Protein AF-A0A4Q7VP72-F1 (afdb_monomer)

Secondary structure (DSSP, 8-state):
-----------HHHHHHHHHHHHHHHHHH-TTT--HHHHHHHTTS-HHHHHHH-SSHHHHHHHHHHHHHHHHHHHHHHHHTS---HHHHHHHHHHHHHHHHHHSHHHHHHHHHHGGGS-HHHHHHHHHHHHHHHHHHHHHHHHHH-TT--HHHHHHHHHHHHHHHHGGGGT--TTSSS-HHHHHHHHHHHHHH-GGGPPPPPPGGGTTTTSS-------

Solvent-accessible surface area (backbone atoms only — not comparable to full-atom values): 12746 Å² total; per-residue (Å²): 137,85,85,80,80,79,77,69,81,91,43,76,67,55,56,50,52,44,50,58,42,42,32,49,48,30,65,72,62,33,64,87,73,53,46,68,65,56,45,14,60,72,51,75,45,52,56,70,59,44,47,70,80,30,88,42,70,57,51,48,52,48,52,51,45,52,53,51,45,50,51,54,44,48,51,51,52,64,48,69,73,48,98,59,57,46,60,55,43,43,53,52,44,52,43,52,51,39,55,50,46,70,76,38,36,44,52,55,50,42,54,78,73,48,48,79,73,38,58,72,70,60,33,52,52,50,54,49,44,52,50,52,45,51,50,53,48,36,53,36,43,27,59,45,74,31,76,90,53,54,77,68,63,39,50,50,55,37,48,51,55,49,53,67,63,68,58,38,79,80,75,61,42,84,86,50,95,58,41,57,70,55,48,36,53,37,52,54,24,33,74,74,57,34,80,86,43,47,72,80,80,74,63,74,80,69,59,66,63,68,75,67,72,69,81,81,81,85,128

Organism: NCBI:txid457575

Structure (mmCIF, N/CA/C/O backbone):
data_AF-A0A4Q7VP72-F1
#
_entry.id   AF-A0A4Q7VP72-F1
#
loop_
_atom_site.group_PDB
_atom_site.id
_atom_site.type_symbol
_atom_site.label_atom_id
_atom_site.label_alt_id
_atom_site.label_comp_id
_atom_site.label_asym_id
_atom_site.label_entity_id
_atom_site.label_seq_id
_atom_site.pdbx_PDB_ins_code
_atom_site.Cartn_x
_atom_site.Cartn_y
_atom_site.Cartn_z
_atom_site.occupancy
_atom_site.B_iso_or_equiv
_atom_site.auth_seq_id
_atom_site.auth_comp_id
_atom_site.auth_asym_id
_atom_site.auth_atom_id
_atom_site.pdbx_PDB_model_num
ATOM 1 N N . MET A 1 1 ? 10.439 -13.480 -50.146 1.00 37.44 1 MET A N 1
ATOM 2 C CA . MET A 1 1 ? 10.364 -13.422 -48.670 1.00 37.44 1 MET A CA 1
ATOM 3 C C . MET A 1 1 ? 9.716 -12.110 -48.266 1.00 37.44 1 MET A C 1
ATOM 5 O O . MET A 1 1 ? 10.293 -11.084 -48.602 1.00 37.44 1 MET A O 1
ATOM 9 N N . PRO A 1 2 ? 8.558 -12.098 -47.589 1.00 36.78 2 PRO A N 1
ATOM 10 C CA . PRO A 1 2 ? 8.068 -10.893 -46.942 1.00 36.78 2 PRO A CA 1
ATOM 11 C C . PRO A 1 2 ? 8.371 -10.940 -45.436 1.00 36.78 2 PRO A C 1
ATOM 13 O O . PRO A 1 2 ? 7.990 -11.874 -44.733 1.00 36.78 2 PRO A O 1
ATOM 16 N N . THR A 1 3 ? 9.067 -9.918 -44.948 1.00 45.88 3 THR A N 1
ATOM 17 C CA . THR A 1 3 ? 9.247 -9.599 -43.530 1.00 45.88 3 THR A CA 1
ATOM 18 C C . THR A 1 3 ? 7.922 -9.091 -42.956 1.00 45.88 3 THR A C 1
ATOM 20 O O . THR A 1 3 ? 7.546 -7.943 -43.195 1.00 45.88 3 THR A O 1
ATOM 23 N N . ARG A 1 4 ? 7.194 -9.927 -42.205 1.00 37.25 4 ARG A N 1
ATOM 24 C CA . ARG A 1 4 ? 6.061 -9.463 -41.386 1.00 37.25 4 ARG A CA 1
ATOM 25 C C . ARG A 1 4 ? 6.596 -8.768 -40.139 1.00 37.25 4 ARG A C 1
ATOM 27 O O . ARG A 1 4 ? 6.947 -9.401 -39.152 1.00 37.25 4 ARG A O 1
ATOM 34 N N . SER A 1 5 ? 6.650 -7.447 -40.219 1.00 44.78 5 SER A N 1
ATOM 35 C CA . SER A 1 5 ? 6.568 -6.557 -39.066 1.00 44.78 5 SER A CA 1
ATOM 36 C C . SER A 1 5 ? 5.145 -6.662 -38.494 1.00 44.78 5 SER A C 1
ATOM 38 O O . SER A 1 5 ? 4.272 -5.881 -38.863 1.00 44.78 5 S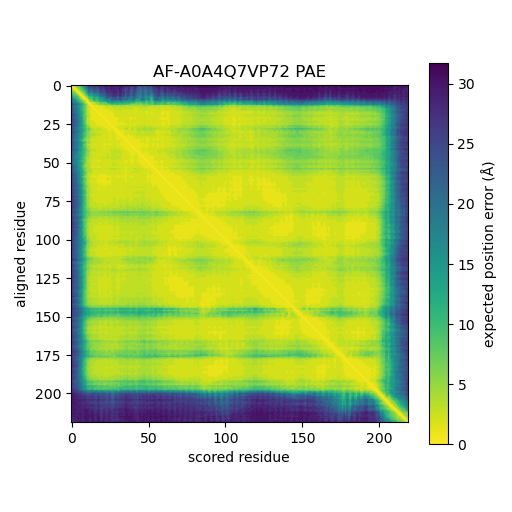ER A O 1
ATOM 40 N N . ASP A 1 6 ? 4.887 -7.661 -37.644 1.00 39.97 6 ASP A N 1
ATOM 41 C CA . ASP A 1 6 ? 3.650 -7.762 -36.852 1.00 39.97 6 ASP A CA 1
ATOM 42 C C . ASP A 1 6 ? 3.720 -6.729 -35.708 1.00 39.97 6 ASP A C 1
ATOM 44 O O . ASP A 1 6 ? 4.068 -7.032 -34.568 1.00 39.97 6 ASP A O 1
ATOM 48 N N . THR A 1 7 ? 3.407 -5.468 -36.002 1.00 50.19 7 THR A N 1
ATOM 49 C CA . THR A 1 7 ? 3.003 -4.506 -34.969 1.00 50.19 7 THR A CA 1
ATOM 50 C C . THR A 1 7 ? 1.545 -4.785 -34.628 1.00 50.19 7 THR A C 1
ATOM 52 O O . THR A 1 7 ? 0.635 -4.208 -35.225 1.00 50.19 7 THR A O 1
ATOM 55 N N . ALA A 1 8 ? 1.324 -5.719 -33.701 1.00 48.91 8 ALA A N 1
ATOM 56 C CA . ALA A 1 8 ? 0.027 -5.881 -33.056 1.00 48.91 8 ALA A CA 1
ATOM 57 C C . ALA A 1 8 ? -0.402 -4.539 -32.421 1.00 48.91 8 ALA A C 1
ATOM 59 O O . ALA A 1 8 ? 0.458 -3.799 -31.930 1.00 48.91 8 ALA A O 1
ATOM 60 N N . PRO A 1 9 ? -1.700 -4.190 -32.438 1.00 47.19 9 PRO A N 1
ATOM 61 C CA . PRO A 1 9 ? -2.180 -2.952 -31.842 1.00 47.19 9 PRO A CA 1
ATOM 62 C C . PRO A 1 9 ? -1.846 -2.911 -30.346 1.00 47.19 9 PRO A C 1
ATOM 64 O O . PRO A 1 9 ? -2.128 -3.845 -29.596 1.00 47.19 9 PRO A O 1
ATOM 67 N N . ILE A 1 10 ? -1.238 -1.799 -29.942 1.00 58.38 10 ILE A N 1
ATOM 68 C CA . ILE A 1 10 ? -0.891 -1.431 -28.568 1.00 58.38 10 ILE A CA 1
ATOM 69 C C . ILE A 1 10 ? -2.155 -1.520 -27.712 1.00 58.38 10 ILE A C 1
ATOM 71 O O . ILE A 1 10 ? -3.081 -0.728 -27.881 1.00 58.38 10 ILE A O 1
ATOM 75 N N . SER A 1 11 ? -2.213 -2.506 -26.816 1.00 70.19 11 SER A N 1
ATOM 76 C CA . SER A 1 11 ? -3.372 -2.716 -25.947 1.00 70.19 11 SER A CA 1
ATOM 77 C C . SER A 1 11 ? -3.070 -2.252 -24.517 1.00 70.19 11 SER A C 1
ATOM 79 O O . SER A 1 11 ? -1.954 -2.456 -24.033 1.00 70.19 11 SER A O 1
ATOM 81 N N . PRO A 1 12 ? -4.057 -1.693 -23.791 1.00 70.94 12 PRO A N 1
ATOM 82 C CA . PRO A 1 12 ? -3.943 -1.436 -22.351 1.00 70.94 12 PRO A CA 1
ATOM 83 C C . PRO A 1 12 ? -3.486 -2.676 -21.564 1.00 70.94 12 PRO A C 1
ATOM 85 O O . PRO A 1 12 ? -2.740 -2.572 -20.592 1.00 70.94 12 PRO A O 1
ATOM 88 N N . THR A 1 13 ? -3.863 -3.866 -22.040 1.00 82.75 13 THR A N 1
ATOM 89 C CA . THR A 1 13 ? -3.423 -5.158 -21.504 1.00 82.75 13 THR A CA 1
ATOM 90 C C . THR A 1 13 ? -1.909 -5.340 -21.607 1.00 82.75 13 THR A C 1
ATOM 92 O O . THR A 1 13 ? -1.281 -5.798 -20.659 1.00 82.75 13 THR A O 1
ATOM 95 N N . GLN A 1 14 ? -1.293 -4.941 -22.721 1.00 88.06 14 GLN A N 1
ATOM 96 C CA . GLN A 1 14 ? 0.151 -5.059 -22.905 1.00 88.06 14 GLN A CA 1
ATOM 97 C C . GLN A 1 14 ? 0.936 -4.105 -22.001 1.00 88.06 14 GLN A C 1
ATOM 99 O O . GLN A 1 14 ? 1.967 -4.494 -21.458 1.00 88.06 14 GLN A O 1
ATOM 104 N N . GLN A 1 15 ? 0.439 -2.883 -21.795 1.00 91.06 15 GLN A N 1
ATOM 105 C CA . GLN A 1 15 ? 1.048 -1.950 -20.846 1.00 91.06 15 GLN A CA 1
ATOM 106 C C . GLN A 1 15 ? 1.014 -2.504 -19.413 1.00 91.06 15 GLN A C 1
ATOM 108 O O . GLN A 1 15 ? 2.028 -2.437 -18.720 1.00 91.06 15 GLN A O 1
ATOM 113 N N . SER A 1 16 ? -0.114 -3.088 -18.990 1.00 90.06 16 SER A N 1
ATOM 114 C CA . SER A 1 16 ? -0.234 -3.733 -17.673 1.00 90.06 16 SER A CA 1
ATOM 115 C C . SER A 1 16 ? 0.765 -4.877 -17.511 1.00 90.06 16 SER A C 1
ATOM 117 O O . SER A 1 16 ? 1.488 -4.918 -16.525 1.00 90.06 16 SER A O 1
ATOM 119 N N . LEU A 1 17 ? 0.886 -5.751 -18.517 1.00 90.44 17 LEU A N 1
ATOM 120 C CA . LEU A 1 17 ? 1.840 -6.864 -18.481 1.00 90.44 17 LEU A CA 1
ATOM 121 C C . LEU A 1 17 ? 3.294 -6.386 -18.357 1.00 90.44 17 LEU A C 1
ATOM 123 O O . LEU A 1 17 ? 4.076 -6.984 -17.620 1.00 90.44 17 LEU A O 1
ATOM 127 N N . ILE A 1 18 ? 3.660 -5.304 -19.053 1.00 94.56 18 ILE A N 1
ATOM 128 C CA . ILE A 1 18 ? 4.992 -4.694 -18.923 1.00 94.56 18 ILE A CA 1
ATOM 129 C C . ILE A 1 18 ? 5.213 -4.190 -17.494 1.00 94.56 18 ILE A C 1
ATOM 131 O O . ILE A 1 18 ? 6.282 -4.414 -16.933 1.00 94.56 18 ILE A O 1
ATOM 135 N N . LEU A 1 19 ? 4.221 -3.523 -16.900 1.00 95.25 19 LEU A N 1
ATOM 136 C CA . LEU A 1 19 ? 4.310 -3.020 -15.529 1.00 95.25 19 LEU A CA 1
ATOM 137 C C . LEU A 1 19 ? 4.475 -4.164 -14.520 1.00 95.25 19 LEU A C 1
ATOM 139 O O . LEU A 1 19 ? 5.403 -4.117 -13.714 1.00 95.25 19 LEU A O 1
ATOM 143 N N . ASP A 1 20 ? 3.666 -5.218 -14.616 1.00 92.56 20 ASP A N 1
ATOM 144 C CA . ASP A 1 20 ? 3.741 -6.374 -13.714 1.00 92.56 20 ASP A CA 1
ATOM 145 C C . ASP A 1 20 ? 5.125 -7.038 -13.768 1.00 92.56 20 ASP A C 1
ATOM 147 O O . ASP A 1 20 ? 5.757 -7.297 -12.741 1.00 92.56 20 ASP A O 1
ATOM 151 N N . GLN A 1 21 ? 5.651 -7.259 -14.978 1.00 94.44 21 GLN A N 1
ATOM 152 C CA . GLN A 1 21 ? 6.983 -7.839 -15.157 1.00 94.44 21 GLN A CA 1
ATOM 153 C C . GLN A 1 21 ? 8.104 -6.896 -14.707 1.00 94.44 21 GLN A C 1
ATOM 155 O O . GLN A 1 21 ? 9.096 -7.356 -14.135 1.00 94.44 21 GLN A O 1
ATOM 160 N N . ALA A 1 22 ? 7.956 -5.587 -14.915 1.00 95.44 22 ALA A N 1
ATOM 161 C CA . ALA A 1 22 ? 8.921 -4.602 -14.446 1.00 95.44 22 ALA A CA 1
ATOM 162 C C . ALA A 1 22 ? 8.953 -4.505 -12.915 1.00 95.44 22 ALA A C 1
ATOM 164 O O . ALA A 1 22 ? 10.037 -4.411 -12.342 1.00 95.44 22 ALA A O 1
ATOM 165 N N . ALA A 1 23 ? 7.802 -4.592 -12.241 1.00 94.94 23 ALA A N 1
ATOM 166 C CA . ALA A 1 23 ? 7.732 -4.622 -10.783 1.00 94.94 23 ALA A CA 1
ATOM 167 C C . ALA A 1 23 ? 8.500 -5.822 -10.208 1.00 94.94 23 ALA A C 1
ATOM 169 O O . ALA A 1 23 ? 9.311 -5.658 -9.298 1.00 94.94 23 ALA A O 1
ATOM 170 N N . LEU A 1 24 ? 8.314 -7.013 -10.787 1.00 92.62 24 LEU A N 1
ATOM 171 C CA . LEU A 1 24 ? 9.075 -8.208 -10.405 1.00 92.62 24 LEU A CA 1
ATOM 172 C C . LEU A 1 24 ? 10.577 -8.034 -10.671 1.00 92.62 24 LEU A C 1
ATOM 174 O O . LEU A 1 24 ? 11.402 -8.360 -9.820 1.00 92.62 24 LEU A O 1
ATOM 178 N N . ALA A 1 25 ? 10.938 -7.469 -11.827 1.00 94.06 25 ALA A N 1
ATOM 179 C CA . ALA A 1 25 ? 12.328 -7.201 -12.182 1.00 94.06 25 ALA A CA 1
ATOM 180 C C . ALA A 1 25 ? 13.014 -6.264 -11.179 1.00 94.06 25 ALA A C 1
ATOM 182 O O . ALA A 1 25 ? 14.117 -6.556 -10.721 1.00 94.06 25 ALA A O 1
ATOM 183 N N . PHE A 1 26 ? 12.360 -5.159 -10.812 1.00 94.94 26 PHE A N 1
ATOM 184 C CA . PHE A 1 26 ? 12.881 -4.228 -9.815 1.00 94.94 26 PHE A CA 1
ATOM 185 C C . PHE A 1 26 ? 12.955 -4.858 -8.425 1.00 94.94 26 PHE A C 1
ATOM 187 O O . PHE A 1 26 ? 13.937 -4.638 -7.721 1.00 94.94 26 PHE A O 1
ATOM 194 N N . ALA A 1 27 ? 11.963 -5.661 -8.031 1.00 88.69 27 ALA A N 1
ATOM 195 C CA . ALA A 1 27 ? 11.941 -6.299 -6.718 1.00 88.69 27 ALA A CA 1
ATOM 196 C C . ALA A 1 27 ? 13.063 -7.339 -6.527 1.00 88.69 27 ALA A C 1
ATOM 198 O O . ALA A 1 27 ? 13.512 -7.522 -5.389 1.00 88.69 27 ALA A O 1
ATOM 199 N N . GLU A 1 28 ? 13.500 -7.995 -7.611 1.00 89.00 28 GLU A N 1
ATOM 200 C CA . GLU A 1 28 ? 14.564 -9.011 -7.618 1.00 89.00 28 GLU A CA 1
ATOM 201 C C . GLU A 1 28 ? 15.965 -8.440 -7.864 1.00 89.00 28 GLU A C 1
ATOM 203 O O . GLU A 1 28 ? 16.900 -8.788 -7.148 1.00 89.00 28 GLU A O 1
ATOM 208 N N . LEU A 1 29 ? 16.129 -7.579 -8.874 1.00 89.19 29 LEU A N 1
ATOM 209 C CA . LEU A 1 29 ? 17.434 -7.013 -9.242 1.00 89.19 29 LEU A CA 1
ATOM 210 C C . LEU A 1 29 ? 17.797 -5.787 -8.393 1.00 89.19 29 LEU A C 1
ATOM 212 O O . LEU A 1 29 ? 18.968 -5.427 -8.291 1.00 89.19 29 LEU A O 1
ATOM 216 N N . GLY A 1 30 ? 16.795 -5.133 -7.803 1.00 90.12 30 GLY A N 1
ATOM 217 C CA . GLY A 1 30 ? 16.897 -3.790 -7.244 1.00 90.12 30 GLY A CA 1
ATOM 218 C C . GLY A 1 30 ? 16.689 -2.719 -8.318 1.00 90.12 30 GLY A C 1
ATOM 219 O O . GLY A 1 30 ? 17.214 -2.812 -9.433 1.00 90.12 30 GLY A O 1
ATOM 220 N N . TYR A 1 31 ? 15.947 -1.660 -7.975 1.00 92.94 31 TYR A N 1
ATOM 221 C CA . TYR A 1 31 ? 15.637 -0.570 -8.904 1.00 92.94 31 TYR A CA 1
ATOM 222 C C . TYR A 1 31 ? 16.899 0.042 -9.523 1.00 92.94 31 TYR A C 1
ATOM 224 O O . TYR A 1 31 ? 16.969 0.229 -10.738 1.00 92.94 31 TYR A O 1
ATOM 232 N N . ALA A 1 32 ? 17.916 0.341 -8.708 1.00 92.19 32 ALA A N 1
ATOM 233 C CA . ALA A 1 32 ? 19.138 0.998 -9.167 1.00 92.19 32 ALA A CA 1
ATOM 234 C C . ALA A 1 32 ? 19.910 0.161 -10.202 1.00 92.19 32 ALA A C 1
ATOM 236 O O . ALA A 1 32 ? 20.373 0.720 -11.197 1.00 92.19 32 ALA A O 1
ATOM 237 N N . ALA A 1 33 ? 19.991 -1.158 -10.002 1.00 93.19 33 ALA A N 1
ATOM 238 C CA . ALA A 1 33 ? 20.757 -2.067 -10.853 1.00 93.19 33 ALA A CA 1
ATOM 239 C C . ALA A 1 33 ? 20.051 -2.407 -12.174 1.00 93.19 33 ALA A C 1
ATOM 241 O O . ALA A 1 33 ? 20.720 -2.635 -13.178 1.00 93.19 33 ALA A O 1
ATOM 242 N N . ALA A 1 34 ? 18.715 -2.412 -12.202 1.00 94.75 34 ALA A N 1
ATOM 243 C CA . ALA A 1 34 ? 17.964 -2.706 -13.417 1.00 94.75 34 ALA A CA 1
ATOM 244 C C . ALA A 1 34 ? 18.167 -1.627 -14.500 1.00 94.75 34 ALA A C 1
ATOM 246 O O . ALA A 1 34 ? 18.076 -0.422 -14.232 1.00 94.75 34 ALA A O 1
ATOM 247 N N . SER A 1 35 ? 18.379 -2.048 -15.748 1.00 94.88 35 SER A N 1
ATOM 248 C CA . SER A 1 35 ? 18.415 -1.176 -16.926 1.00 94.88 35 SER A CA 1
ATOM 249 C C . SER A 1 35 ? 17.168 -1.336 -17.803 1.00 94.88 35 SER A C 1
ATOM 251 O O . SER A 1 35 ? 16.473 -2.349 -17.756 1.00 94.88 35 SER A O 1
ATOM 253 N N . MET A 1 36 ? 16.906 -0.367 -18.687 1.00 96.12 36 MET A N 1
ATOM 254 C CA . MET A 1 36 ? 15.839 -0.493 -19.697 1.00 96.12 36 MET A CA 1
ATOM 255 C C . MET A 1 36 ? 16.031 -1.711 -20.615 1.00 96.12 36 MET A C 1
ATOM 257 O O . MET A 1 36 ? 15.055 -2.256 -21.124 1.00 96.12 36 MET A O 1
ATOM 261 N N . SER A 1 37 ? 17.276 -2.145 -20.840 1.00 94.62 37 SER A N 1
ATOM 262 C CA . SER A 1 37 ? 17.555 -3.351 -21.626 1.00 94.62 37 SER A CA 1
ATOM 263 C C . SER A 1 37 ? 17.141 -4.619 -20.869 1.00 94.62 37 SER A C 1
ATOM 265 O O . SER A 1 37 ? 16.522 -5.494 -21.471 1.00 94.62 37 SER A O 1
ATOM 267 N N . ASP A 1 38 ? 17.418 -4.690 -19.562 1.00 94.00 38 ASP A N 1
ATOM 268 C CA . ASP A 1 38 ? 17.034 -5.831 -18.715 1.00 94.00 38 ASP A CA 1
ATOM 269 C C . ASP A 1 38 ? 15.513 -5.947 -18.615 1.00 94.00 38 ASP A C 1
ATOM 271 O O . ASP A 1 38 ? 14.955 -7.034 -18.755 1.00 94.00 38 ASP A O 1
ATOM 275 N N . LEU A 1 39 ? 14.831 -4.809 -18.446 1.00 94.88 39 LEU A N 1
ATOM 276 C CA . LEU A 1 39 ? 13.371 -4.748 -18.408 1.00 94.88 39 LEU A CA 1
ATOM 277 C C . LEU A 1 39 ? 12.750 -5.220 -19.723 1.00 94.88 39 LEU A C 1
ATOM 279 O O . LEU A 1 39 ? 11.817 -6.016 -19.698 1.00 94.88 39 LEU A O 1
ATOM 283 N N . ALA A 1 40 ? 13.277 -4.778 -20.870 1.00 94.50 40 ALA A N 1
ATOM 284 C CA . ALA A 1 40 ? 12.777 -5.205 -22.175 1.00 94.50 40 ALA A CA 1
ATOM 285 C C . ALA A 1 40 ? 12.924 -6.725 -22.363 1.00 94.50 40 ALA A C 1
ATOM 287 O O . ALA A 1 40 ? 11.958 -7.395 -22.731 1.00 94.50 40 ALA A O 1
ATOM 288 N N . ALA A 1 41 ? 14.100 -7.271 -22.029 1.00 93.50 41 ALA A N 1
ATOM 289 C CA . ALA A 1 41 ? 14.359 -8.707 -22.087 1.00 93.50 41 ALA A CA 1
ATOM 290 C C . ALA A 1 41 ? 13.409 -9.495 -21.173 1.00 93.50 41 ALA A C 1
ATOM 292 O O . ALA A 1 41 ? 12.812 -10.481 -21.603 1.00 93.50 41 ALA A O 1
ATOM 293 N N . ARG A 1 42 ? 13.211 -9.025 -19.938 1.00 91.19 42 ARG A N 1
ATOM 294 C CA . ARG A 1 42 ? 12.339 -9.669 -18.951 1.00 91.19 42 ARG A CA 1
ATOM 295 C C . ARG A 1 42 ? 10.860 -9.618 -19.324 1.00 91.19 42 ARG A C 1
ATOM 297 O O . ARG A 1 42 ? 10.149 -10.593 -19.121 1.00 91.19 42 ARG A O 1
ATOM 304 N N . CYS A 1 43 ? 10.409 -8.516 -19.915 1.00 90.62 43 CYS A N 1
ATOM 305 C CA . CYS A 1 43 ? 9.036 -8.372 -20.398 1.00 90.62 43 CYS A CA 1
ATOM 306 C C . CYS A 1 43 ? 8.788 -9.109 -21.729 1.00 90.62 43 CYS A C 1
ATOM 308 O O . CYS A 1 43 ? 7.656 -9.121 -22.206 1.00 90.62 43 CYS A O 1
ATOM 310 N N . GLY A 1 44 ? 9.822 -9.678 -22.364 1.00 90.69 44 GLY A N 1
ATOM 311 C CA . GLY A 1 44 ? 9.702 -10.328 -23.672 1.00 90.69 44 GLY A CA 1
ATOM 312 C C . GLY A 1 44 ? 9.370 -9.357 -24.811 1.00 90.69 44 GLY A C 1
ATOM 313 O O . GLY A 1 44 ? 8.757 -9.755 -25.800 1.00 90.69 44 GLY A O 1
ATOM 314 N N . VAL A 1 45 ? 9.748 -8.080 -24.681 1.00 93.12 45 VAL A N 1
ATOM 315 C CA . VAL A 1 45 ? 9.476 -7.026 -25.673 1.00 93.12 45 VAL A CA 1
ATOM 316 C C . VAL A 1 45 ? 10.769 -6.439 -26.229 1.00 93.12 45 VAL A C 1
ATOM 318 O O . VAL A 1 45 ? 11.832 -6.504 -25.613 1.00 93.12 45 VAL A O 1
ATOM 321 N N . SER A 1 46 ? 10.698 -5.815 -27.406 1.00 94.62 46 SER A N 1
ATOM 322 C CA . SER A 1 46 ? 11.850 -5.083 -27.931 1.00 94.62 46 SER A CA 1
ATOM 323 C C . SER A 1 46 ? 12.114 -3.819 -27.106 1.00 94.62 46 SER A C 1
ATOM 325 O O . SER A 1 46 ? 11.193 -3.183 -26.589 1.00 94.62 46 SER A O 1
ATOM 327 N N . LYS A 1 47 ? 13.380 -3.392 -27.036 1.00 94.25 47 LYS A N 1
ATOM 328 C CA . LYS A 1 47 ? 13.761 -2.129 -26.382 1.00 94.25 47 LYS A CA 1
ATOM 329 C C . LYS A 1 47 ? 13.022 -0.931 -26.989 1.00 94.25 47 LYS A C 1
ATOM 331 O O . LYS A 1 47 ? 12.570 -0.059 -26.259 1.00 94.25 47 LYS A O 1
ATOM 336 N N . SER A 1 48 ? 12.851 -0.918 -28.313 1.00 94.06 48 SER A N 1
ATOM 337 C CA . SER A 1 48 ? 12.085 0.121 -29.011 1.00 94.06 48 SER A CA 1
ATOM 338 C C . SER A 1 48 ? 10.612 0.137 -28.593 1.00 94.06 48 SER A C 1
ATOM 340 O O . SER A 1 48 ? 10.068 1.220 -28.398 1.00 94.06 48 SER A O 1
ATOM 342 N N . LEU A 1 49 ? 9.987 -1.031 -28.411 1.00 92.31 49 LEU A N 1
ATOM 343 C CA . LEU A 1 49 ? 8.608 -1.124 -27.935 1.00 92.31 49 LEU A CA 1
ATOM 344 C C . LEU A 1 49 ? 8.486 -0.655 -26.485 1.00 92.31 49 LEU A C 1
ATOM 346 O O . LEU A 1 49 ? 7.560 0.078 -26.163 1.00 92.31 49 LEU A O 1
ATOM 350 N N . LEU A 1 50 ? 9.440 -1.011 -25.622 1.00 95.12 50 LEU A N 1
ATOM 351 C CA . LEU A 1 50 ? 9.440 -0.531 -24.242 1.00 95.12 50 LEU A CA 1
ATOM 352 C C . LEU A 1 50 ? 9.543 1.001 -24.179 1.00 95.12 50 LEU A C 1
ATOM 354 O O . LEU A 1 50 ? 8.752 1.626 -23.478 1.00 95.12 50 LEU A O 1
ATOM 358 N N . TYR A 1 51 ? 10.442 1.608 -24.965 1.00 95.44 51 TYR A N 1
ATOM 359 C CA . TYR A 1 51 ? 10.563 3.070 -25.052 1.00 95.44 51 TYR A CA 1
ATOM 360 C C . TYR A 1 51 ? 9.336 3.764 -25.639 1.00 95.44 51 TYR A C 1
ATOM 362 O O . TYR A 1 51 ? 9.121 4.944 -25.372 1.00 95.44 51 TYR A O 1
ATOM 370 N N . HIS A 1 52 ? 8.534 3.050 -26.429 1.00 92.81 52 HIS A N 1
ATOM 371 C CA . HIS A 1 52 ? 7.276 3.579 -26.932 1.00 92.81 52 HIS A CA 1
ATOM 372 C C . HIS A 1 52 ? 6.248 3.784 -25.806 1.00 92.81 52 HIS A C 1
ATOM 374 O O . HIS A 1 52 ? 5.529 4.777 -25.824 1.00 92.81 52 HIS A O 1
ATOM 380 N N . TYR A 1 53 ? 6.208 2.889 -24.809 1.00 93.00 53 TYR A N 1
ATOM 381 C CA . TYR A 1 53 ? 5.331 3.029 -23.638 1.00 93.00 53 TYR A CA 1
ATOM 382 C C . TYR A 1 53 ? 5.934 3.912 -22.541 1.00 93.00 53 TYR A C 1
ATOM 384 O O . TYR A 1 53 ? 5.220 4.675 -21.893 1.00 93.00 53 TYR A O 1
ATOM 392 N N . PHE A 1 54 ? 7.241 3.790 -22.314 1.00 95.94 54 PHE A N 1
ATOM 393 C CA . PHE A 1 54 ? 7.916 4.365 -21.158 1.00 95.94 54 PHE A CA 1
ATOM 394 C C . PHE A 1 54 ? 9.243 4.993 -21.565 1.00 95.94 54 PHE A C 1
ATOM 396 O O . PHE A 1 54 ? 10.187 4.312 -21.962 1.00 95.94 54 PHE A O 1
ATOM 403 N N . THR A 1 55 ? 9.337 6.312 -21.435 1.00 94.44 55 THR A N 1
ATOM 404 C CA . THR A 1 55 ? 10.507 7.079 -21.880 1.00 94.44 55 THR A CA 1
ATOM 405 C C . THR A 1 55 ? 11.747 6.837 -21.019 1.00 94.44 55 THR A C 1
ATOM 407 O O . THR A 1 55 ? 12.868 7.044 -21.483 1.00 94.44 55 THR A O 1
ATOM 410 N N . SER A 1 56 ? 11.570 6.376 -19.779 1.00 95.44 56 SER A N 1
ATOM 411 C CA . SER A 1 56 ? 12.662 6.058 -18.856 1.00 95.44 56 SER A CA 1
ATOM 412 C C . SER A 1 56 ? 12.270 5.020 -17.799 1.00 95.44 56 SER A C 1
ATOM 414 O O . SER A 1 56 ? 11.090 4.704 -17.620 1.00 95.44 56 SER A O 1
ATOM 416 N N . LYS A 1 57 ? 13.261 4.536 -17.042 1.00 94.44 57 LYS A N 1
ATOM 417 C CA . LYS A 1 57 ? 13.049 3.634 -15.902 1.00 94.44 57 LYS A CA 1
ATOM 418 C C . LYS A 1 57 ? 12.189 4.291 -14.812 1.00 94.44 57 LYS A C 1
ATOM 420 O O . LYS A 1 57 ? 11.292 3.658 -14.262 1.00 94.44 57 LYS A O 1
ATOM 425 N N . GLU A 1 58 ? 12.401 5.581 -14.573 1.00 95.75 58 GLU A N 1
ATOM 426 C CA . GLU A 1 58 ? 11.622 6.407 -13.646 1.00 95.75 58 GLU A CA 1
ATOM 427 C C . GLU A 1 58 ? 10.161 6.521 -14.095 1.00 95.75 58 GLU A C 1
ATOM 429 O O . GLU A 1 58 ? 9.268 6.531 -13.255 1.00 95.75 58 GLU A O 1
ATOM 434 N N . SER A 1 59 ? 9.894 6.578 -15.407 1.00 95.88 59 SER A N 1
ATOM 435 C CA . SER A 1 59 ? 8.518 6.638 -15.922 1.00 95.88 59 SER A CA 1
ATOM 436 C C . SER A 1 59 ? 7.737 5.338 -15.679 1.00 95.88 59 SER A C 1
ATOM 438 O O . SER A 1 59 ? 6.543 5.392 -15.392 1.00 95.88 59 SER A O 1
ATOM 440 N N . ILE A 1 60 ? 8.420 4.185 -15.705 1.00 96.62 60 ILE A N 1
ATOM 441 C CA . ILE A 1 60 ? 7.850 2.886 -15.315 1.00 96.62 60 ILE A CA 1
ATOM 442 C C . ILE A 1 60 ? 7.563 2.888 -13.813 1.00 96.62 60 ILE A C 1
ATOM 444 O O . ILE A 1 60 ? 6.454 2.566 -13.397 1.00 96.62 60 ILE A O 1
ATOM 448 N N . LEU A 1 61 ? 8.543 3.301 -13.002 1.00 96.19 61 LEU A N 1
ATOM 449 C CA . LEU A 1 61 ? 8.401 3.360 -11.547 1.00 96.19 61 LEU A CA 1
ATOM 450 C C . LEU A 1 61 ? 7.246 4.280 -11.124 1.00 96.19 61 LEU A C 1
ATOM 452 O O . LEU A 1 61 ? 6.435 3.922 -10.274 1.00 96.19 61 LEU A O 1
ATOM 456 N N . LEU A 1 62 ? 7.130 5.443 -11.768 1.00 97.12 62 LEU A N 1
ATOM 457 C CA . LEU A 1 62 ? 6.026 6.369 -11.555 1.00 97.12 62 LEU A CA 1
ATOM 458 C C . LEU A 1 62 ? 4.683 5.721 -11.888 1.00 97.12 62 LEU A C 1
ATOM 460 O O . LEU A 1 62 ? 3.752 5.848 -11.100 1.00 97.12 62 LEU A O 1
ATOM 464 N N . ALA A 1 63 ? 4.572 5.046 -13.034 1.00 96.94 63 ALA A N 1
ATOM 465 C CA . ALA A 1 63 ? 3.335 4.389 -13.440 1.00 96.94 63 ALA A CA 1
ATOM 466 C C . ALA A 1 63 ? 2.925 3.277 -12.459 1.00 96.94 63 ALA A C 1
ATOM 468 O O . ALA A 1 63 ? 1.744 3.171 -12.131 1.00 96.94 63 ALA A O 1
ATOM 469 N N . LEU A 1 64 ? 3.890 2.510 -11.937 1.00 97.12 64 LEU A N 1
ATOM 470 C CA . LEU A 1 64 ? 3.653 1.513 -10.891 1.00 97.12 64 LEU A CA 1
ATOM 471 C C . LEU A 1 64 ? 3.095 2.151 -9.615 1.00 97.12 64 LEU A C 1
ATOM 473 O O . LEU A 1 64 ? 2.045 1.738 -9.127 1.00 97.12 64 LEU A O 1
ATOM 477 N N . PHE A 1 65 ? 3.761 3.181 -9.089 1.00 97.69 65 PHE A N 1
ATOM 478 C CA . PHE A 1 65 ? 3.343 3.820 -7.838 1.00 97.69 65 PHE A CA 1
ATOM 479 C C . PHE A 1 65 ? 2.027 4.572 -7.974 1.00 97.69 65 PHE A C 1
ATOM 481 O O . PHE A 1 65 ? 1.183 4.510 -7.085 1.00 97.69 65 PHE A O 1
ATOM 488 N N . ASP A 1 66 ? 1.828 5.272 -9.084 1.00 97.38 66 ASP A N 1
ATOM 489 C CA . ASP A 1 66 ? 0.599 6.006 -9.347 1.00 97.38 66 ASP A CA 1
ATOM 490 C C . ASP A 1 66 ? -0.590 5.053 -9.543 1.00 97.38 66 ASP A C 1
ATOM 492 O O . ASP A 1 66 ? -1.658 5.303 -8.988 1.00 97.38 66 ASP A O 1
ATOM 496 N N . GLY A 1 67 ? -0.410 3.940 -10.263 1.00 96.81 67 GLY A N 1
ATOM 497 C CA . GLY A 1 67 ? -1.438 2.906 -10.399 1.00 96.81 67 GLY A CA 1
ATOM 498 C C . GLY A 1 67 ? -1.785 2.261 -9.057 1.00 96.81 67 GLY A C 1
ATOM 499 O O . GLY A 1 67 ? -2.955 2.201 -8.679 1.00 96.81 67 GLY A O 1
ATOM 500 N N . TYR A 1 68 ? -0.766 1.857 -8.299 1.00 97.50 68 TYR A N 1
ATOM 501 C CA . TYR A 1 68 ? -0.944 1.196 -7.011 1.00 97.50 68 TYR A CA 1
ATOM 502 C C . TYR A 1 68 ? -1.575 2.112 -5.954 1.00 97.50 68 TYR A C 1
ATOM 504 O O . TYR A 1 68 ? -2.562 1.750 -5.322 1.00 97.50 68 TYR A O 1
ATOM 512 N N . THR A 1 69 ? -1.097 3.349 -5.803 1.00 97.88 69 THR A N 1
ATOM 513 C CA . THR A 1 69 ? -1.692 4.294 -4.842 1.00 97.88 69 THR A CA 1
ATOM 514 C C . THR A 1 69 ? -3.121 4.693 -5.215 1.00 97.88 69 THR A C 1
ATOM 516 O O . THR A 1 69 ? -3.955 4.830 -4.323 1.00 97.88 69 THR A O 1
ATOM 519 N N . ARG A 1 70 ? -3.458 4.816 -6.509 1.00 97.88 70 ARG A N 1
ATOM 520 C CA . ARG A 1 70 ? -4.859 4.987 -6.937 1.00 97.88 70 ARG A CA 1
ATOM 521 C C . ARG A 1 70 ? -5.721 3.785 -6.586 1.00 97.88 70 ARG A C 1
ATOM 523 O O . ARG A 1 70 ? -6.861 3.982 -6.186 1.00 97.88 70 ARG A O 1
ATOM 530 N N . ARG A 1 71 ? -5.198 2.565 -6.727 1.00 97.94 71 ARG A N 1
ATOM 531 C CA . ARG A 1 71 ? -5.913 1.352 -6.326 1.00 97.94 71 ARG A CA 1
ATOM 532 C C . ARG A 1 71 ? -6.213 1.367 -4.826 1.00 97.94 71 ARG A C 1
ATOM 534 O O . ARG A 1 71 ? -7.355 1.133 -4.453 1.00 97.94 71 ARG A O 1
ATOM 541 N N . LEU A 1 72 ? -5.246 1.741 -3.987 1.00 98.38 72 LEU A N 1
ATOM 542 C CA . LEU A 1 72 ? -5.463 1.895 -2.542 1.00 98.38 72 LEU A CA 1
ATOM 543 C C . LEU A 1 72 ? -6.515 2.966 -2.211 1.00 98.38 72 LEU A C 1
ATOM 545 O O . LEU A 1 72 ? -7.357 2.749 -1.345 1.00 98.38 72 LEU A O 1
ATOM 549 N N . LEU A 1 73 ? -6.508 4.101 -2.915 1.00 98.56 73 LEU A N 1
ATOM 550 C CA . LEU A 1 73 ? -7.539 5.132 -2.752 1.00 98.56 73 LEU A CA 1
ATOM 551 C C . LEU A 1 73 ? -8.925 4.637 -3.174 1.00 98.56 73 LEU A C 1
ATOM 553 O O . LEU A 1 73 ? -9.891 4.861 -2.449 1.00 98.56 73 LEU A O 1
ATOM 557 N N . ALA A 1 74 ? -9.012 3.909 -4.288 1.00 98.62 74 ALA A N 1
ATOM 558 C CA . ALA A 1 74 ? -10.258 3.297 -4.731 1.00 98.62 74 ALA A CA 1
ATOM 559 C C . ALA A 1 74 ? -10.801 2.312 -3.684 1.00 98.62 74 ALA A C 1
ATOM 561 O O . ALA A 1 74 ? -11.992 2.329 -3.411 1.00 98.62 74 ALA A O 1
ATOM 562 N N . LEU A 1 75 ? -9.947 1.521 -3.022 1.00 98.62 75 LEU A N 1
ATOM 563 C CA . LEU A 1 75 ? -10.380 0.649 -1.921 1.00 98.62 75 LEU A CA 1
ATOM 564 C C . LEU A 1 75 ? -10.964 1.441 -0.743 1.00 98.62 75 LEU A C 1
ATOM 566 O O . LEU A 1 75 ? -11.976 1.029 -0.176 1.00 98.62 75 LEU A O 1
ATOM 570 N N . CYS A 1 76 ? -10.363 2.582 -0.385 1.00 98.44 76 CYS A N 1
ATOM 571 C CA . CYS A 1 76 ? -10.924 3.470 0.635 1.00 98.44 76 CYS A CA 1
ATOM 572 C C . CYS A 1 76 ? -12.322 3.967 0.239 1.00 98.44 76 CYS A C 1
ATOM 574 O O . CYS A 1 76 ? -13.240 3.916 1.055 1.00 98.44 76 CYS A O 1
ATOM 576 N N . GLU A 1 77 ? -12.493 4.412 -1.008 1.00 98.31 77 GLU A N 1
ATOM 577 C CA . GLU A 1 77 ? -13.774 4.893 -1.544 1.00 98.31 77 GLU A CA 1
ATOM 578 C C . GLU A 1 77 ? -14.827 3.772 -1.612 1.00 98.31 77 GLU A C 1
ATOM 580 O O . GLU A 1 77 ? -15.952 3.945 -1.147 1.00 98.31 77 GLU A O 1
ATOM 585 N N . GLU A 1 78 ? -14.453 2.597 -2.126 1.00 98.44 78 GLU A N 1
ATOM 586 C CA . GLU A 1 78 ? -15.306 1.408 -2.240 1.00 98.44 78 GLU A CA 1
ATOM 587 C C . GLU A 1 78 ? -15.797 0.903 -0.879 1.00 98.44 78 GLU A C 1
ATOM 589 O O . GLU A 1 78 ? -16.910 0.382 -0.775 1.00 98.44 78 GLU A O 1
ATOM 594 N N . VAL A 1 79 ? -14.963 0.997 0.160 1.00 98.25 79 VAL A N 1
ATOM 595 C CA . VAL A 1 79 ? -15.341 0.617 1.524 1.00 98.25 79 VAL A CA 1
ATOM 596 C C . VAL A 1 79 ? -16.207 1.700 2.158 1.00 98.25 79 VAL A C 1
ATOM 598 O O . VAL A 1 79 ? -17.243 1.354 2.711 1.00 98.25 79 VAL A O 1
ATOM 601 N N . ALA A 1 80 ? -15.841 2.980 2.028 1.00 96.69 80 ALA A N 1
ATOM 602 C CA . ALA A 1 80 ? -16.595 4.103 2.591 1.00 96.69 80 ALA A CA 1
ATOM 603 C C . ALA A 1 80 ? -18.002 4.265 1.989 1.00 96.69 80 ALA A C 1
ATOM 605 O O . ALA A 1 80 ? -18.897 4.786 2.648 1.00 96.69 80 ALA A O 1
ATOM 606 N N . ALA A 1 81 ? -18.213 3.815 0.749 1.00 97.56 81 ALA A N 1
ATOM 607 C CA . ALA A 1 81 ? -19.523 3.816 0.099 1.00 97.56 81 ALA A CA 1
ATOM 608 C C . ALA A 1 81 ? -20.494 2.753 0.653 1.00 97.56 81 ALA A C 1
ATOM 610 O O . ALA A 1 81 ? -21.649 2.701 0.229 1.00 97.56 81 ALA A O 1
ATOM 611 N N . ARG A 1 82 ? -20.046 1.873 1.558 1.00 97.31 82 ARG A N 1
ATOM 612 C CA . ARG A 1 82 ? -20.881 0.813 2.135 1.00 97.31 82 ARG A CA 1
ATOM 613 C C . ARG A 1 82 ? -21.623 1.334 3.362 1.00 97.31 82 ARG A C 1
ATOM 615 O O . ARG A 1 82 ? -21.071 2.042 4.195 1.00 97.31 82 ARG A O 1
ATOM 622 N N . GLU A 1 83 ? -22.870 0.910 3.526 1.00 96.25 83 GLU A N 1
ATOM 623 C CA . GLU A 1 83 ? -23.654 1.198 4.730 1.00 96.25 83 GLU A CA 1
ATOM 624 C C . GLU A 1 83 ? -23.250 0.235 5.859 1.00 96.25 83 GLU A C 1
ATOM 626 O O . GLU A 1 83 ? -23.882 -0.796 6.085 1.00 96.25 83 GLU A O 1
ATOM 631 N N . LEU A 1 84 ? -22.132 0.538 6.527 1.00 96.44 84 LEU A N 1
ATOM 632 C CA . LEU A 1 84 ? -21.565 -0.270 7.607 1.00 96.44 84 LEU A CA 1
ATOM 633 C C . LEU A 1 84 ? -21.405 0.537 8.899 1.00 96.44 84 LEU A C 1
ATOM 635 O O . LEU A 1 84 ? -21.004 1.701 8.892 1.00 96.44 84 LEU A O 1
ATOM 639 N N . GLU A 1 85 ? -21.615 -0.138 10.027 1.00 96.75 85 GLU A N 1
ATOM 640 C CA . GLU A 1 85 ? -21.218 0.362 11.345 1.00 96.75 85 GLU A CA 1
ATOM 641 C C . GLU A 1 85 ? -19.698 0.584 11.417 1.00 96.75 85 GLU A C 1
ATOM 643 O O . GLU A 1 85 ? -18.923 -0.107 10.751 1.00 96.75 85 GLU A O 1
ATOM 648 N N . ALA A 1 86 ? -19.246 1.504 12.275 1.00 95.94 86 ALA A N 1
ATOM 649 C CA . ALA A 1 86 ? -17.841 1.930 12.335 1.00 95.94 86 ALA A CA 1
ATOM 650 C C . ALA A 1 86 ? -16.842 0.763 12.489 1.00 95.94 86 ALA A C 1
ATOM 652 O O . ALA A 1 86 ? -15.819 0.705 11.806 1.00 95.94 86 ALA A O 1
ATOM 653 N N . GLN A 1 87 ? -17.166 -0.214 13.340 1.00 95.62 87 GLN A N 1
ATOM 654 C CA . GLN A 1 87 ? -16.340 -1.410 13.539 1.00 95.62 87 GLN A CA 1
ATOM 655 C C . GLN A 1 87 ? -16.268 -2.298 12.290 1.00 95.62 87 GLN A C 1
ATOM 657 O O . GLN A 1 87 ? -15.202 -2.818 11.968 1.00 95.62 87 GLN A O 1
ATOM 662 N N . ALA A 1 88 ? -17.379 -2.451 11.568 1.00 97.38 88 ALA A N 1
ATOM 663 C CA . ALA A 1 88 ? -17.415 -3.221 10.330 1.00 97.38 88 ALA A CA 1
ATOM 664 C C . ALA A 1 88 ? -16.690 -2.493 9.185 1.00 97.38 88 ALA A C 1
ATOM 666 O O . ALA A 1 88 ? -16.080 -3.144 8.337 1.00 97.38 88 ALA A O 1
ATOM 667 N N . HIS A 1 89 ? -16.692 -1.157 9.190 1.00 97.50 89 HIS A N 1
ATOM 668 C CA . HIS A 1 89 ? -15.890 -0.346 8.275 1.00 97.50 89 HIS A CA 1
ATOM 669 C C . HIS A 1 89 ? -14.385 -0.573 8.461 1.00 97.50 89 HIS A C 1
ATOM 671 O O . HIS A 1 89 ? -13.683 -0.809 7.476 1.00 97.50 89 HIS A O 1
ATOM 677 N N . LEU A 1 90 ? -13.894 -0.566 9.706 1.00 97.88 90 LEU A N 1
ATOM 678 C CA . LEU A 1 90 ? -12.495 -0.891 10.008 1.00 97.88 90 LEU A CA 1
ATOM 679 C C . LEU A 1 90 ? -12.124 -2.291 9.514 1.00 97.88 90 LEU A C 1
ATOM 681 O O . LEU A 1 90 ? -11.104 -2.457 8.844 1.00 97.88 90 LEU A O 1
ATOM 685 N N . ASP A 1 91 ? -12.975 -3.279 9.792 1.00 98.12 91 ASP A N 1
ATOM 686 C CA . ASP A 1 91 ? -12.743 -4.661 9.373 1.00 98.12 91 ASP A CA 1
ATOM 687 C C . ASP A 1 91 ? -12.664 -4.785 7.853 1.00 98.12 91 ASP A C 1
ATOM 689 O O . ASP A 1 91 ? -11.758 -5.437 7.330 1.00 98.12 91 ASP A O 1
ATOM 693 N N . ALA A 1 92 ? -13.597 -4.149 7.142 1.00 98.50 92 ALA A N 1
ATOM 694 C CA . ALA A 1 92 ? -13.632 -4.158 5.688 1.00 98.50 92 ALA A CA 1
ATOM 695 C C . ALA A 1 92 ? -12.387 -3.495 5.086 1.00 98.50 92 ALA A C 1
ATOM 697 O O . ALA A 1 92 ? -11.799 -4.055 4.160 1.00 98.50 92 ALA A O 1
ATOM 698 N N . LEU A 1 93 ? -11.958 -2.349 5.625 1.00 98.56 93 LEU A N 1
ATOM 699 C CA . LEU A 1 93 ? -10.815 -1.607 5.097 1.00 98.56 93 LEU A CA 1
ATOM 700 C C . LEU A 1 93 ? -9.496 -2.359 5.312 1.00 98.56 93 LEU A C 1
ATOM 702 O O . LEU A 1 93 ? -8.723 -2.523 4.371 1.00 98.56 93 LEU A O 1
ATOM 706 N N . VAL A 1 94 ? -9.257 -2.879 6.522 1.00 98.44 94 VAL A N 1
ATOM 707 C CA . VAL A 1 94 ? -8.039 -3.651 6.832 1.00 98.44 94 VAL A CA 1
ATOM 708 C C . VAL A 1 94 ? -7.946 -4.903 5.960 1.00 98.44 94 VAL A C 1
ATOM 710 O O . VAL A 1 94 ? -6.880 -5.201 5.421 1.00 98.44 94 VAL A O 1
ATOM 713 N N . ARG A 1 95 ? -9.060 -5.623 5.777 1.00 98.25 95 ARG A N 1
ATOM 714 C CA . ARG A 1 95 ? -9.102 -6.816 4.917 1.00 98.25 95 ARG A CA 1
ATOM 715 C C . ARG A 1 95 ? -8.854 -6.474 3.451 1.00 98.25 95 ARG A C 1
ATOM 717 O O . ARG A 1 95 ? -8.075 -7.170 2.811 1.00 98.25 95 ARG A O 1
ATOM 724 N N . ALA A 1 96 ? -9.472 -5.408 2.939 1.00 98.25 96 ALA A N 1
ATOM 725 C CA . ALA A 1 96 ? -9.283 -4.966 1.559 1.00 98.25 96 ALA A CA 1
ATOM 726 C C . ALA A 1 96 ? -7.821 -4.592 1.269 1.00 98.25 96 ALA A C 1
ATOM 728 O O . ALA A 1 96 ? -7.270 -4.989 0.247 1.00 98.25 96 ALA A O 1
ATOM 729 N N . PHE A 1 97 ? -7.170 -3.881 2.192 1.00 98.38 97 PHE A N 1
ATOM 730 C CA . PHE A 1 97 ? -5.762 -3.510 2.049 1.00 98.38 97 PHE A CA 1
ATOM 731 C C . PHE A 1 97 ? -4.832 -4.721 2.096 1.00 98.38 97 PHE A C 1
ATOM 733 O O . PHE A 1 97 ? -3.915 -4.816 1.289 1.00 98.38 97 PHE A O 1
ATOM 740 N N . LEU A 1 98 ? -5.070 -5.667 3.006 1.00 97.69 98 LEU A N 1
ATOM 741 C CA . LEU A 1 98 ? -4.256 -6.879 3.086 1.00 97.69 98 LEU A CA 1
ATOM 742 C C . LEU A 1 98 ? -4.426 -7.789 1.856 1.00 97.69 98 LEU A C 1
ATOM 744 O O . LEU A 1 98 ? -3.440 -8.367 1.407 1.00 97.69 98 LEU A O 1
ATOM 748 N N . ASP A 1 99 ? -5.620 -7.869 1.267 1.00 96.12 99 ASP A N 1
ATOM 749 C CA . ASP A 1 99 ? -5.849 -8.580 -0.003 1.00 96.12 99 ASP A CA 1
ATOM 750 C C . ASP A 1 99 ? -5.088 -7.928 -1.177 1.00 96.12 99 ASP A C 1
ATOM 752 O O . ASP A 1 99 ? -4.410 -8.599 -1.962 1.00 96.12 99 ASP A O 1
ATOM 756 N N . GLU A 1 100 ? -5.096 -6.596 -1.247 1.00 97.00 100 GLU A N 1
ATOM 757 C CA . GLU A 1 100 ? -4.301 -5.852 -2.228 1.00 97.00 100 GLU A CA 1
ATOM 758 C C . GLU A 1 100 ? -2.791 -6.036 -1.992 1.00 97.00 100 GLU A C 1
ATOM 760 O O . GLU A 1 100 ? -2.030 -6.253 -2.932 1.00 97.00 100 GLU A O 1
ATOM 765 N N . TYR A 1 101 ? -2.333 -6.052 -0.737 1.00 95.25 101 TYR A N 1
ATOM 766 C CA . TYR A 1 101 ? -0.919 -6.286 -0.418 1.00 95.25 101 TYR A CA 1
ATOM 767 C C . TYR A 1 101 ? -0.475 -7.691 -0.815 1.00 95.25 101 TYR A C 1
ATOM 769 O O . TYR A 1 101 ? 0.660 -7.864 -1.257 1.00 95.25 101 TYR A O 1
ATOM 777 N N . GLN A 1 102 ? -1.353 -8.688 -0.685 1.00 93.44 102 GLN A N 1
ATOM 778 C CA . GLN A 1 102 ? -1.084 -10.058 -1.108 1.00 93.44 102 GLN A CA 1
ATOM 779 C C . GLN A 1 102 ? -0.872 -10.160 -2.623 1.00 93.44 102 GLN A C 1
ATOM 781 O O . GLN A 1 102 ? -0.005 -10.910 -3.075 1.00 93.44 102 GLN A O 1
ATOM 786 N N . THR A 1 103 ? -1.665 -9.433 -3.407 1.00 91.69 103 THR A N 1
ATOM 787 C CA . THR A 1 103 ? -1.647 -9.508 -4.876 1.00 91.69 103 THR A CA 1
ATOM 788 C C . THR A 1 103 ? -0.599 -8.588 -5.507 1.00 91.69 103 THR A C 1
ATOM 790 O O . THR A 1 103 ? -0.041 -8.932 -6.548 1.00 91.69 103 THR A O 1
ATOM 793 N N . SER A 1 104 ? -0.239 -7.496 -4.828 1.00 92.88 104 SER A N 1
ATOM 794 C CA . SER A 1 104 ? 0.662 -6.447 -5.325 1.00 92.88 104 SER A CA 1
ATOM 795 C C . SER A 1 104 ? 1.983 -6.338 -4.540 1.00 92.88 104 SER A C 1
ATOM 797 O O . SER A 1 104 ? 2.610 -5.276 -4.521 1.00 92.88 104 SER A O 1
ATOM 799 N N . GLN A 1 105 ? 2.455 -7.428 -3.909 1.00 91.69 105 GLN A N 1
ATOM 800 C CA . GLN A 1 105 ? 3.631 -7.432 -3.012 1.00 91.69 105 GLN A CA 1
ATOM 801 C C . GLN A 1 105 ? 4.875 -6.738 -3.589 1.00 91.69 105 GLN A C 1
ATOM 803 O O . GLN A 1 105 ? 5.541 -5.977 -2.885 1.00 91.69 105 GLN A O 1
ATOM 808 N N . ALA A 1 106 ? 5.196 -6.992 -4.863 1.00 93.44 106 ALA A N 1
ATOM 809 C CA . ALA A 1 106 ? 6.371 -6.412 -5.510 1.00 93.44 106 ALA A CA 1
ATOM 810 C C . ALA A 1 106 ? 6.273 -4.882 -5.587 1.00 93.44 106 ALA A C 1
ATOM 812 O O . ALA A 1 106 ? 7.214 -4.185 -5.214 1.00 93.44 106 ALA A O 1
ATOM 813 N N . VAL A 1 107 ? 5.121 -4.353 -6.008 1.00 95.25 107 VAL A N 1
ATOM 814 C CA . VAL A 1 107 ? 4.900 -2.904 -6.106 1.00 95.25 107 VAL A CA 1
ATOM 815 C C . VAL A 1 107 ? 4.828 -2.267 -4.722 1.00 95.25 107 VAL A C 1
ATOM 817 O O . VAL A 1 107 ? 5.411 -1.206 -4.517 1.00 95.25 107 VAL A O 1
ATOM 820 N N . HIS A 1 108 ? 4.188 -2.935 -3.759 1.00 95.00 108 HIS A N 1
ATOM 821 C CA . HIS A 1 108 ? 4.113 -2.472 -2.372 1.00 95.00 108 HIS A CA 1
ATOM 822 C C . HIS A 1 108 ? 5.500 -2.319 -1.738 1.00 95.00 108 HIS A C 1
ATOM 824 O O . HIS A 1 108 ? 5.815 -1.273 -1.172 1.00 95.00 108 HIS A O 1
ATOM 830 N N . LYS A 1 109 ? 6.367 -3.326 -1.907 1.00 93.00 109 LYS A N 1
ATOM 831 C CA . LYS A 1 109 ? 7.773 -3.274 -1.483 1.00 93.00 109 LYS A CA 1
ATOM 832 C C . LYS A 1 109 ? 8.497 -2.078 -2.109 1.00 93.00 109 LYS A C 1
ATOM 834 O O . LYS A 1 109 ? 9.108 -1.293 -1.388 1.00 93.00 109 LYS A O 1
ATOM 839 N N . LEU A 1 110 ? 8.402 -1.925 -3.431 1.00 94.50 110 LEU A N 1
ATOM 840 C CA . LEU A 1 110 ? 9.062 -0.834 -4.156 1.00 94.50 110 LEU A CA 1
ATOM 841 C C . LEU A 1 110 ? 8.552 0.540 -3.709 1.00 94.50 110 LEU A C 1
ATOM 843 O O . LEU A 1 110 ? 9.346 1.460 -3.551 1.00 94.50 110 LEU A O 1
ATOM 847 N N . LEU A 1 111 ? 7.248 0.701 -3.468 1.00 94.81 111 LEU A N 1
ATOM 848 C CA . LEU A 1 111 ? 6.696 1.975 -3.003 1.00 94.81 111 LEU A CA 1
ATOM 849 C C . LEU A 1 111 ? 7.325 2.389 -1.664 1.00 94.81 111 LEU A C 1
ATOM 851 O O . LEU A 1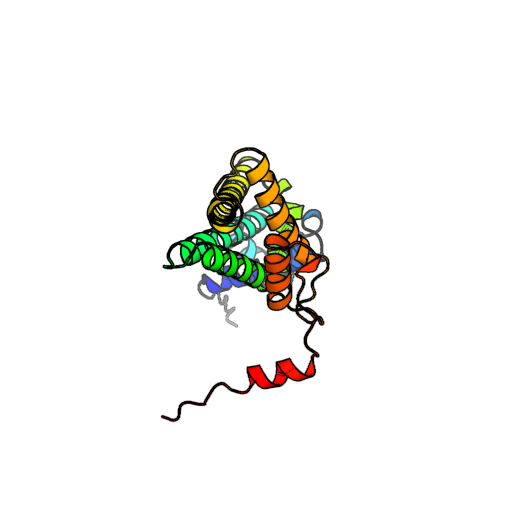 111 ? 7.704 3.546 -1.486 1.00 94.81 111 LEU A O 1
ATOM 855 N N . LEU A 1 112 ? 7.480 1.437 -0.741 1.00 90.69 112 LEU A N 1
ATOM 856 C CA . LEU A 1 112 ? 8.041 1.697 0.585 1.00 90.69 112 LEU A CA 1
ATOM 857 C C . LEU A 1 112 ? 9.560 1.932 0.574 1.00 90.69 112 LEU A C 1
ATOM 859 O O . LEU A 1 112 ? 10.062 2.609 1.471 1.00 90.69 112 LEU A O 1
ATOM 863 N N . GLN A 1 113 ? 10.289 1.392 -0.407 1.00 90.62 113 GLN A N 1
ATOM 864 C CA . GLN A 1 113 ? 11.759 1.425 -0.435 1.00 90.62 113 GLN A CA 1
ATOM 865 C C . GLN A 1 113 ? 12.343 2.410 -1.459 1.00 90.62 113 GLN A C 1
ATOM 867 O O . GLN A 1 113 ? 13.362 3.041 -1.188 1.00 90.62 113 GLN A O 1
ATOM 872 N N . ASP A 1 114 ? 11.696 2.579 -2.611 1.00 90.81 114 ASP A N 1
ATOM 873 C CA . ASP A 1 114 ? 12.303 3.161 -3.814 1.00 90.81 114 ASP A CA 1
ATOM 874 C C . ASP A 1 114 ? 11.628 4.459 -4.290 1.00 90.81 114 ASP A C 1
ATOM 876 O O . ASP A 1 114 ? 12.050 5.056 -5.280 1.00 90.81 114 ASP A O 1
ATOM 880 N N . VAL A 1 115 ? 10.610 4.965 -3.585 1.00 90.94 115 VAL A N 1
ATOM 881 C CA . VAL A 1 115 ? 9.919 6.224 -3.945 1.00 90.94 115 VAL A CA 1
ATOM 882 C C . VAL A 1 115 ? 10.839 7.448 -3.998 1.00 90.94 115 VAL A C 1
ATOM 884 O O . VAL A 1 115 ? 10.560 8.413 -4.713 1.00 90.94 115 VAL A O 1
ATOM 887 N N . GLU A 1 116 ? 11.974 7.404 -3.301 1.00 93.19 116 GLU A N 1
ATOM 888 C CA . GLU A 1 116 ? 12.976 8.468 -3.331 1.00 93.19 116 GLU A CA 1
ATOM 889 C C . GLU A 1 116 ? 13.708 8.582 -4.676 1.00 93.19 116 GLU A C 1
ATOM 891 O O . GLU A 1 116 ? 14.232 9.655 -4.979 1.00 93.19 116 GLU A O 1
ATOM 896 N N . HIS A 1 117 ? 13.673 7.537 -5.511 1.00 93.44 117 HIS A N 1
ATOM 897 C CA . HIS A 1 117 ? 14.239 7.553 -6.860 1.00 93.44 117 HIS A CA 1
ATOM 898 C C . HIS A 1 117 ? 13.403 8.336 -7.878 1.00 93.44 117 HIS A C 1
ATOM 900 O O . HIS A 1 117 ? 13.895 8.639 -8.966 1.00 93.44 117 HIS A O 1
ATOM 906 N N . LEU A 1 118 ? 12.155 8.684 -7.549 1.00 94.88 118 LEU A N 1
ATOM 907 C CA . LEU A 1 118 ? 11.353 9.548 -8.405 1.00 94.88 118 LEU A CA 1
ATOM 908 C C . LEU A 1 118 ? 11.850 11.000 -8.363 1.00 94.88 118 LEU A C 1
ATOM 910 O O . LEU A 1 118 ? 12.254 11.488 -7.299 1.00 94.88 118 LEU A O 1
ATOM 914 N N . PRO A 1 119 ? 11.734 11.748 -9.477 1.00 95.06 119 PRO A N 1
ATOM 915 C CA . PRO A 1 119 ? 11.993 13.176 -9.443 1.00 95.06 119 PRO A CA 1
ATOM 916 C C . PRO A 1 119 ? 11.029 13.889 -8.479 1.00 95.06 119 PRO A C 1
ATOM 918 O O . PRO A 1 119 ? 9.923 13.430 -8.179 1.00 95.06 119 PRO A O 1
ATOM 921 N N . THR A 1 120 ? 11.465 15.033 -7.947 1.00 96.25 120 THR A N 1
ATOM 922 C CA . THR A 1 120 ? 10.811 15.707 -6.812 1.00 96.25 120 THR A CA 1
ATOM 923 C C . THR A 1 120 ? 9.319 15.979 -7.024 1.00 96.25 120 THR A C 1
ATOM 925 O O . THR A 1 120 ? 8.539 15.884 -6.073 1.00 96.25 120 THR A O 1
ATOM 928 N N . ARG A 1 121 ? 8.906 16.337 -8.245 1.00 96.31 121 ARG A N 1
ATOM 929 C CA . ARG A 1 121 ? 7.509 16.662 -8.562 1.00 96.31 121 ARG A CA 1
ATOM 930 C C . ARG A 1 121 ? 6.628 15.415 -8.486 1.00 96.31 121 ARG A C 1
ATOM 932 O O . ARG A 1 121 ? 5.573 15.439 -7.857 1.00 96.31 121 ARG A O 1
ATOM 939 N N . GLU A 1 122 ? 7.082 14.333 -9.094 1.00 96.62 122 GLU A N 1
ATOM 940 C CA . GLU A 1 122 ? 6.424 13.036 -9.162 1.00 96.62 122 GLU A CA 1
ATOM 941 C C . GLU A 1 122 ? 6.348 12.410 -7.767 1.00 96.62 122 GLU A C 1
ATOM 943 O O . GLU A 1 122 ? 5.274 12.011 -7.321 1.00 96.62 122 GLU A O 1
ATOM 948 N N . ARG A 1 123 ? 7.450 12.451 -7.012 1.00 96.81 123 ARG A N 1
ATOM 949 C CA . ARG A 1 123 ? 7.488 12.004 -5.614 1.00 96.81 123 ARG A CA 1
ATOM 950 C C . ARG A 1 123 ? 6.472 12.741 -4.741 1.00 96.81 123 ARG A C 1
ATOM 952 O O . ARG A 1 123 ? 5.770 12.120 -3.948 1.00 96.81 123 ARG A O 1
ATOM 959 N N . ARG A 1 124 ? 6.349 14.068 -4.889 1.00 97.06 124 ARG A N 1
ATOM 960 C CA . ARG A 1 124 ? 5.353 14.869 -4.147 1.00 97.06 124 ARG A CA 1
ATOM 961 C C . ARG A 1 124 ? 3.920 14.440 -4.443 1.00 97.06 124 ARG A C 1
ATOM 963 O O . ARG A 1 124 ? 3.096 14.473 -3.529 1.00 97.06 124 ARG A O 1
ATOM 970 N N . ARG A 1 125 ? 3.636 14.054 -5.689 1.00 96.69 125 ARG A N 1
ATOM 971 C CA . ARG A 1 125 ? 2.328 13.544 -6.110 1.00 96.69 125 ARG A CA 1
ATOM 972 C C . ARG A 1 125 ? 2.015 12.206 -5.441 1.00 96.69 125 ARG A C 1
ATOM 974 O O . ARG A 1 125 ? 0.977 12.112 -4.796 1.00 96.69 125 ARG A O 1
ATOM 981 N N . ILE A 1 126 ? 2.929 11.238 -5.511 1.00 98.12 126 ILE A N 1
ATOM 982 C CA . ILE A 1 126 ? 2.754 9.925 -4.866 1.00 98.12 126 ILE A CA 1
ATOM 983 C C . ILE A 1 126 ? 2.550 10.087 -3.356 1.00 98.12 126 ILE A C 1
ATOM 985 O O . ILE A 1 126 ? 1.568 9.606 -2.798 1.00 98.12 126 ILE A O 1
ATOM 989 N N . ARG A 1 127 ? 3.390 10.897 -2.703 1.00 97.38 127 ARG A N 1
ATOM 990 C CA . ARG A 1 127 ? 3.267 11.203 -1.269 1.00 97.38 127 ARG A CA 1
ATOM 991 C C . ARG A 1 127 ? 1.937 11.876 -0.914 1.00 97.38 127 ARG A C 1
ATOM 993 O O . ARG A 1 127 ? 1.483 11.763 0.219 1.00 97.38 127 ARG A O 1
ATOM 1000 N N . ALA A 1 128 ? 1.324 12.628 -1.832 1.00 97.94 128 ALA A N 1
ATOM 1001 C CA . ALA A 1 128 ? -0.001 13.207 -1.611 1.00 97.94 128 ALA A CA 1
ATOM 1002 C C . ALA A 1 128 ? -1.102 12.141 -1.619 1.00 97.94 128 ALA A C 1
ATOM 1004 O O . ALA A 1 128 ? -1.981 12.198 -0.764 1.00 97.94 128 ALA A O 1
ATOM 1005 N N . GLN A 1 129 ? -1.010 11.156 -2.513 1.00 98.06 129 GLN A N 1
ATOM 1006 C CA . GLN A 1 129 ? -1.923 10.012 -2.545 1.00 98.06 129 GLN A CA 1
ATOM 1007 C C . GLN A 1 129 ? -1.755 9.141 -1.292 1.00 98.06 129 GLN A C 1
ATOM 1009 O O . GLN A 1 129 ? -2.743 8.794 -0.654 1.00 98.06 129 GLN A O 1
ATOM 1014 N N . GLU A 1 130 ? -0.517 8.879 -0.856 1.00 97.56 130 GLU A N 1
ATOM 1015 C CA . GLU A 1 130 ? -0.256 8.179 0.412 1.00 97.56 130 GLU A CA 1
ATOM 1016 C C . GLU A 1 130 ? -0.881 8.915 1.609 1.00 97.56 130 GLU A C 1
ATOM 1018 O O . GLU A 1 130 ? -1.505 8.290 2.462 1.00 97.56 130 GLU A O 1
ATOM 1023 N N . ARG A 1 131 ? -0.791 10.254 1.661 1.00 97.94 131 ARG A N 1
ATOM 1024 C CA . ARG A 1 131 ? -1.445 11.047 2.719 1.00 97.94 131 ARG A CA 1
ATOM 1025 C C . ARG A 1 131 ? -2.970 10.931 2.698 1.00 97.94 131 ARG A C 1
ATOM 1027 O O . ARG A 1 131 ? -3.576 10.924 3.761 1.00 97.94 131 ARG A O 1
ATOM 1034 N N . GLN A 1 132 ? -3.586 10.836 1.523 1.00 98.38 132 GLN A N 1
ATOM 1035 C CA . GLN A 1 132 ? -5.032 10.619 1.411 1.00 98.38 132 GLN A CA 1
ATOM 1036 C C . GLN A 1 132 ? -5.437 9.230 1.924 1.00 98.38 132 GLN A C 1
ATOM 1038 O O . GLN A 1 132 ? -6.429 9.117 2.638 1.00 98.38 132 GLN A O 1
ATOM 1043 N N . VAL A 1 133 ? -4.640 8.194 1.635 1.00 98.31 133 VAL A N 1
ATOM 1044 C CA . VAL A 1 133 ? -4.832 6.854 2.216 1.00 98.31 133 VAL A CA 1
ATOM 1045 C C . VAL A 1 133 ? -4.736 6.916 3.742 1.00 98.31 133 VAL A C 1
ATOM 1047 O O . VAL A 1 133 ? -5.607 6.396 4.435 1.00 98.31 133 VAL A O 1
ATOM 1050 N N . VAL A 1 134 ? -3.717 7.599 4.274 1.00 98.19 134 VAL A N 1
ATOM 1051 C CA . VAL A 1 134 ? -3.556 7.795 5.723 1.00 98.19 134 VAL A CA 1
ATOM 1052 C C . VAL A 1 134 ? -4.772 8.490 6.335 1.00 98.19 134 VAL A C 1
ATOM 1054 O O . VAL A 1 134 ? -5.242 8.046 7.378 1.00 98.19 134 VAL A O 1
ATOM 1057 N N . GLU A 1 135 ? -5.305 9.537 5.703 1.00 98.12 135 GLU A N 1
ATOM 1058 C CA . GLU A 1 135 ? -6.479 10.246 6.225 1.00 98.12 135 GLU A CA 1
ATOM 1059 C C . GLU A 1 135 ? -7.739 9.369 6.218 1.00 98.12 135 GLU A C 1
ATOM 1061 O O . GLU A 1 135 ? -8.515 9.400 7.172 1.00 98.12 135 GLU A O 1
ATOM 1066 N N . ALA A 1 136 ? -7.918 8.524 5.198 1.00 98.12 136 ALA A N 1
ATOM 1067 C CA . ALA A 1 136 ? -9.020 7.565 5.170 1.00 98.12 136 ALA A CA 1
ATOM 1068 C C . ALA A 1 136 ? -8.933 6.571 6.343 1.00 98.12 136 ALA A C 1
ATOM 1070 O O . ALA A 1 136 ? -9.916 6.361 7.057 1.00 98.12 136 ALA A O 1
ATOM 1071 N N . PHE A 1 137 ? -7.741 6.021 6.606 1.00 98.25 137 PHE A N 1
ATOM 1072 C CA . PHE A 1 137 ? -7.513 5.181 7.786 1.00 98.25 137 PHE A CA 1
ATOM 1073 C C . PHE A 1 137 ? -7.737 5.944 9.087 1.00 98.25 137 PHE A C 1
ATOM 1075 O O . PHE A 1 137 ? -8.355 5.408 10.004 1.00 98.25 137 PHE A O 1
ATOM 1082 N N . ARG A 1 138 ? -7.274 7.193 9.166 1.00 97.94 138 ARG A N 1
ATOM 1083 C CA . ARG A 1 138 ? -7.439 8.048 10.343 1.00 97.94 138 ARG A CA 1
ATOM 1084 C C . ARG A 1 138 ? -8.914 8.228 10.699 1.00 97.94 138 ARG A C 1
ATOM 1086 O O . ARG A 1 138 ? -9.273 8.049 11.860 1.00 97.94 138 ARG A O 1
ATOM 1093 N N . GLY A 1 139 ? -9.766 8.508 9.711 1.00 97.00 139 GLY A N 1
ATOM 1094 C CA . GLY A 1 139 ? -11.212 8.634 9.912 1.00 97.00 139 GLY A CA 1
ATOM 1095 C C . GLY A 1 139 ? -11.858 7.345 10.428 1.00 97.00 139 GLY A C 1
ATOM 1096 O O . GLY A 1 139 ? -12.632 7.375 11.385 1.00 97.00 139 GLY A O 1
ATOM 1097 N N . VAL A 1 140 ? -11.491 6.195 9.855 1.00 97.19 140 VAL A N 1
ATOM 1098 C CA . VAL A 1 140 ? -12.036 4.892 10.273 1.00 97.19 140 VAL A CA 1
ATOM 1099 C C . VAL A 1 140 ? -11.536 4.479 11.662 1.00 97.19 140 VAL A C 1
ATOM 1101 O O . VAL A 1 140 ? -12.317 3.980 12.471 1.00 97.19 140 VAL A O 1
ATOM 1104 N N . VAL A 1 141 ? -10.264 4.734 11.985 1.00 97.00 141 VAL A N 1
ATOM 1105 C CA . VAL A 1 141 ? -9.699 4.500 13.326 1.00 97.00 141 VAL A CA 1
ATOM 1106 C C . VAL A 1 141 ? -10.398 5.371 14.367 1.00 97.00 141 VAL A C 1
ATOM 1108 O O . VAL A 1 141 ? -10.777 4.857 15.420 1.00 97.00 141 VAL A O 1
ATOM 1111 N N . GLN A 1 142 ? -10.614 6.656 14.071 1.00 96.81 142 GLN A N 1
ATOM 1112 C CA . GLN A 1 142 ? -11.320 7.564 14.973 1.00 96.81 142 GLN A CA 1
ATOM 1113 C C . GLN A 1 142 ? -12.739 7.068 15.249 1.00 96.81 142 GLN A C 1
ATOM 1115 O O . GLN A 1 142 ? -13.127 6.928 16.405 1.00 96.81 142 GLN A O 1
ATOM 1120 N N . ALA A 1 143 ? -13.495 6.732 14.203 1.00 95.94 143 ALA A N 1
ATOM 1121 C CA . ALA A 1 143 ? -14.874 6.282 14.347 1.00 95.94 143 ALA A CA 1
ATOM 1122 C C . ALA A 1 143 ? -14.993 4.937 15.086 1.00 95.94 143 ALA A C 1
ATOM 1124 O O . ALA A 1 143 ? -15.900 4.756 15.895 1.00 95.94 143 ALA A O 1
ATOM 1125 N N . ALA A 1 144 ? -14.101 3.982 14.806 1.00 95.06 144 ALA A N 1
ATOM 1126 C CA . ALA A 1 144 ? -14.216 2.627 15.334 1.00 95.06 144 ALA A CA 1
ATOM 1127 C C . ALA A 1 144 ? -13.571 2.468 16.716 1.00 95.06 144 ALA A C 1
ATOM 1129 O O . ALA A 1 144 ? -14.177 1.897 17.619 1.00 95.06 144 ALA A O 1
ATOM 1130 N N . LEU A 1 145 ? -12.331 2.926 16.881 1.00 90.12 145 LEU A N 1
ATOM 1131 C CA . LEU A 1 145 ? -11.492 2.571 18.030 1.00 90.12 145 LEU A CA 1
ATOM 1132 C C . LEU A 1 145 ? -11.376 3.698 19.049 1.00 90.12 145 LEU A C 1
ATOM 1134 O O . LEU A 1 145 ? -11.136 3.430 20.224 1.00 90.12 145 LEU A O 1
ATOM 1138 N N . ALA A 1 146 ? -11.513 4.947 18.605 1.00 86.62 146 ALA A N 1
ATOM 1139 C CA . ALA A 1 146 ? -11.176 6.093 19.431 1.00 86.62 146 ALA A CA 1
ATOM 1140 C C . ALA A 1 146 ? -12.074 7.329 19.196 1.00 86.62 146 ALA A C 1
ATOM 1142 O O . ALA A 1 146 ? -11.547 8.396 18.876 1.00 86.62 146 ALA A O 1
ATOM 1143 N N . PRO A 1 147 ? -13.411 7.246 19.401 1.00 87.81 147 PRO A N 1
ATOM 1144 C CA . PRO A 1 147 ? -14.331 8.342 19.056 1.00 87.81 147 PRO A CA 1
ATOM 1145 C C . PRO A 1 147 ? -14.054 9.664 19.782 1.00 87.81 147 PRO A C 1
ATOM 1147 O O . PRO A 1 147 ? -14.428 10.726 19.296 1.00 87.81 147 PRO A O 1
ATOM 1150 N N . GLY A 1 148 ? -13.411 9.598 20.952 1.00 90.56 148 GLY A N 1
ATOM 1151 C CA . GLY A 1 148 ? -13.033 10.759 21.760 1.00 90.56 148 GLY A CA 1
ATOM 1152 C C . GLY A 1 148 ? -11.566 11.180 21.645 1.00 90.56 148 GLY A C 1
ATOM 1153 O O . GLY A 1 148 ? -11.151 12.047 22.406 1.00 90.56 148 GLY A O 1
ATOM 1154 N N . ILE A 1 149 ? -10.772 10.559 20.765 1.00 90.81 149 ILE A N 1
ATOM 1155 C CA . ILE A 1 149 ? -9.351 10.888 20.574 1.00 90.81 149 ILE A CA 1
ATOM 1156 C C . ILE A 1 149 ? -9.180 11.654 19.262 1.00 90.81 149 ILE A C 1
ATOM 1158 O O . ILE A 1 149 ? -9.774 11.311 18.236 1.00 90.81 149 ILE A O 1
ATOM 1162 N N . ASP A 1 150 ? -8.331 12.675 19.281 1.00 92.69 150 ASP A N 1
ATOM 1163 C CA . ASP A 1 150 ? -7.944 13.456 18.114 1.00 92.69 150 ASP A CA 1
ATOM 1164 C C . ASP A 1 150 ? -6.420 13.699 18.079 1.00 92.69 150 ASP A C 1
ATOM 1166 O O . ASP A 1 150 ? -5.638 12.942 18.659 1.00 92.69 150 ASP A O 1
ATOM 1170 N N . GLY A 1 151 ? -5.982 14.679 17.285 1.00 94.00 151 GLY A N 1
ATOM 1171 C CA . GLY A 1 151 ? -4.606 15.173 17.319 1.00 94.00 151 GLY A CA 1
ATOM 1172 C C . GLY A 1 151 ? -3.503 14.129 17.091 1.00 94.00 151 GLY A C 1
ATOM 1173 O O . GLY A 1 151 ? -3.528 13.332 16.141 1.00 94.00 151 GLY A O 1
ATOM 1174 N N . ALA A 1 152 ? -2.472 14.209 17.933 1.00 95.06 152 ALA A N 1
ATOM 1175 C CA . ALA A 1 152 ? -1.258 13.408 17.823 1.00 95.06 152 ALA A CA 1
ATOM 1176 C C . ALA A 1 152 ? -1.500 11.945 18.221 1.00 95.06 152 ALA A C 1
ATOM 1178 O O . ALA A 1 152 ? -0.948 11.042 17.596 1.00 95.06 152 ALA A O 1
ATOM 1179 N N . GLU A 1 153 ? -2.364 11.701 19.201 1.00 94.31 153 GLU A N 1
ATOM 1180 C CA . GLU A 1 153 ? -2.725 10.376 19.697 1.00 94.31 153 GLU A CA 1
ATOM 1181 C C . GLU A 1 153 ? -3.455 9.563 18.626 1.00 94.31 153 GLU A C 1
ATOM 1183 O O . GLU A 1 153 ? -3.093 8.414 18.360 1.00 94.31 153 GLU A O 1
ATOM 1188 N N . LEU A 1 154 ? -4.424 10.172 17.933 1.00 96.25 154 LEU A N 1
ATOM 1189 C CA . LEU A 1 154 ? -5.104 9.526 16.810 1.00 96.25 154 LEU A CA 1
ATOM 1190 C C . LEU A 1 154 ? -4.139 9.258 15.644 1.00 96.25 154 LEU A C 1
ATOM 1192 O O . LEU A 1 154 ? -4.208 8.211 14.994 1.00 96.25 154 LEU A O 1
ATOM 1196 N N . THR A 1 155 ? -3.205 10.180 15.398 1.00 96.06 155 THR A N 1
ATOM 1197 C CA . THR A 1 155 ? -2.150 9.991 14.392 1.00 96.06 155 THR A CA 1
ATOM 1198 C C . THR A 1 155 ? -1.272 8.793 14.753 1.00 96.06 155 THR A C 1
ATOM 1200 O O . THR A 1 155 ? -1.027 7.938 13.904 1.00 96.06 155 THR A O 1
ATOM 1203 N N . ALA A 1 156 ? -0.854 8.679 16.016 1.00 96.00 156 ALA A N 1
ATOM 1204 C CA . ALA A 1 156 ? -0.064 7.557 16.504 1.00 96.00 156 ALA A CA 1
ATOM 1205 C C . ALA A 1 156 ? -0.819 6.227 16.351 1.00 96.00 156 ALA A C 1
ATOM 1207 O O . ALA A 1 156 ? -0.264 5.287 15.786 1.00 96.00 156 ALA A O 1
ATOM 1208 N N . ALA A 1 157 ? -2.094 6.158 16.750 1.00 95.06 157 ALA A N 1
ATOM 1209 C CA . ALA A 1 157 ? -2.924 4.962 16.580 1.00 95.06 157 ALA A CA 1
ATOM 1210 C C . ALA A 1 157 ? -3.068 4.551 15.101 1.00 95.06 157 ALA A C 1
ATOM 1212 O O . ALA A 1 157 ? -2.918 3.378 14.753 1.00 95.06 157 ALA A O 1
ATOM 1213 N N . THR A 1 158 ? -3.281 5.528 14.215 1.00 97.31 158 THR A N 1
ATOM 1214 C CA . THR A 1 158 ? -3.368 5.304 12.763 1.00 97.31 158 THR A CA 1
ATOM 1215 C C . THR A 1 158 ? -2.050 4.761 12.205 1.00 97.31 158 THR A C 1
ATOM 1217 O O . THR A 1 158 ? -2.045 3.790 11.447 1.00 97.31 158 THR A O 1
ATOM 1220 N N . MET A 1 159 ? -0.917 5.345 12.608 1.00 97.31 159 MET A N 1
ATOM 1221 C CA . MET A 1 159 ? 0.411 4.892 12.183 1.00 97.31 159 MET A CA 1
ATOM 1222 C C . MET A 1 159 ? 0.770 3.514 12.744 1.00 97.31 159 MET A C 1
ATOM 1224 O O . MET A 1 159 ? 1.425 2.746 12.048 1.00 97.31 159 MET A O 1
ATOM 1228 N N . MET A 1 160 ? 0.329 3.163 13.956 1.00 95.88 160 MET A N 1
ATOM 1229 C CA . MET A 1 160 ? 0.512 1.815 14.506 1.00 95.88 160 MET A CA 1
ATOM 1230 C C . MET A 1 160 ? -0.232 0.771 13.669 1.00 95.88 160 MET A C 1
ATOM 1232 O O . MET A 1 160 ? 0.359 -0.243 13.301 1.00 95.88 160 MET A O 1
ATOM 1236 N N . LEU A 1 161 ? -1.496 1.034 13.314 1.00 97.19 161 LEU A N 1
ATOM 1237 C CA . LEU A 1 161 ? -2.271 0.153 12.436 1.00 97.19 161 LEU A CA 1
ATOM 1238 C C . LEU A 1 161 ? -1.597 -0.010 11.068 1.00 97.19 161 LEU A C 1
ATOM 1240 O O . LEU A 1 161 ? -1.359 -1.136 10.630 1.00 97.19 161 LEU A O 1
ATOM 1244 N N . LEU A 1 162 ? -1.239 1.101 10.417 1.00 96.94 162 LEU A N 1
ATOM 1245 C CA . LEU A 1 162 ? -0.547 1.062 9.127 1.00 96.94 162 LEU A CA 1
ATOM 1246 C C . LEU A 1 162 ? 0.811 0.360 9.231 1.00 96.94 162 LEU A C 1
ATOM 1248 O O . LEU A 1 162 ? 1.161 -0.421 8.355 1.00 96.94 162 LEU A O 1
ATOM 1252 N N . GLY A 1 163 ? 1.551 0.566 10.320 1.00 95.69 163 GLY A N 1
ATOM 1253 C CA . GLY A 1 163 ? 2.806 -0.130 10.594 1.00 95.69 163 GLY A CA 1
ATOM 1254 C C . GLY A 1 163 ? 2.636 -1.649 10.651 1.00 95.69 163 GLY A C 1
ATOM 1255 O O . GLY A 1 163 ? 3.435 -2.368 10.049 1.00 95.69 163 GLY A O 1
ATOM 1256 N N . MET A 1 164 ? 1.571 -2.139 11.298 1.00 95.88 164 MET A N 1
ATOM 1257 C CA . MET A 1 164 ? 1.271 -3.574 11.360 1.00 95.88 164 MET A CA 1
ATOM 1258 C C . MET A 1 164 ? 1.020 -4.180 9.974 1.00 95.88 164 MET A C 1
ATOM 1260 O O . MET A 1 164 ? 1.507 -5.276 9.700 1.00 95.88 164 MET A O 1
ATOM 1264 N N . ILE A 1 165 ? 0.292 -3.489 9.090 1.00 96.19 165 ILE A N 1
ATOM 1265 C CA . ILE A 1 165 ? -0.071 -4.044 7.774 1.00 96.19 165 ILE A CA 1
ATOM 1266 C C . ILE A 1 165 ? 0.985 -3.785 6.688 1.00 96.19 165 ILE A C 1
ATOM 1268 O O . ILE A 1 165 ? 1.179 -4.627 5.809 1.00 96.19 165 ILE A O 1
ATOM 1272 N N . ASN A 1 166 ? 1.722 -2.671 6.756 1.00 94.69 166 ASN A N 1
ATOM 1273 C CA . ASN A 1 166 ? 2.659 -2.256 5.707 1.00 94.69 166 ASN A CA 1
ATOM 1274 C C . ASN A 1 166 ? 3.877 -3.173 5.596 1.00 94.69 166 ASN A C 1
ATOM 1276 O O . ASN A 1 166 ? 4.378 -3.370 4.494 1.00 94.69 166 ASN A O 1
ATOM 1280 N N . TRP A 1 167 ? 4.360 -3.735 6.707 1.00 92.25 167 TRP A N 1
ATOM 1281 C CA . TRP A 1 167 ? 5.610 -4.508 6.730 1.00 92.25 167 TRP A CA 1
ATOM 1282 C C . TRP A 1 167 ? 5.452 -5.986 6.333 1.00 92.25 167 TRP A C 1
ATOM 1284 O O . TRP A 1 167 ? 6.418 -6.751 6.357 1.00 92.25 167 TRP A O 1
ATOM 1294 N N . THR A 1 168 ? 4.242 -6.401 5.948 1.00 92.56 168 THR A N 1
ATOM 1295 C CA . THR A 1 168 ? 3.894 -7.793 5.608 1.00 92.56 168 THR A CA 1
ATOM 1296 C C . THR A 1 168 ? 4.763 -8.397 4.504 1.00 92.56 168 THR A C 1
ATOM 1298 O O . THR A 1 168 ? 5.111 -9.570 4.596 1.00 92.56 168 THR A O 1
ATOM 1301 N N . PHE A 1 169 ? 5.210 -7.604 3.523 1.00 87.88 169 PHE A N 1
ATOM 1302 C CA . PHE A 1 169 ? 6.048 -8.070 2.405 1.00 87.8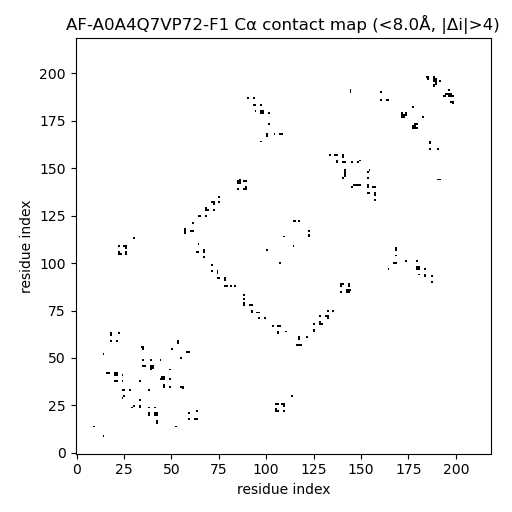8 169 PHE A CA 1
ATOM 1303 C C . PHE A 1 169 ? 7.402 -8.680 2.820 1.00 87.88 169 PHE A C 1
ATOM 1305 O O . PHE A 1 169 ? 8.069 -9.299 1.995 1.00 87.88 169 PHE A O 1
ATOM 1312 N N . THR A 1 170 ? 7.845 -8.485 4.067 1.00 87.94 170 THR A N 1
ATOM 1313 C CA . THR A 1 170 ? 9.141 -8.994 4.550 1.00 87.94 170 THR A CA 1
ATOM 1314 C C . THR A 1 170 ? 9.073 -10.368 5.206 1.00 87.94 170 THR A C 1
ATOM 1316 O O . THR A 1 170 ? 10.101 -11.035 5.301 1.00 87.94 170 THR A O 1
ATOM 1319 N N . TRP A 1 171 ? 7.900 -10.785 5.686 1.00 92.19 171 TRP A N 1
ATOM 1320 C CA . TRP A 1 171 ? 7.784 -11.962 6.553 1.00 92.19 171 TRP A CA 1
ATOM 1321 C C . TRP A 1 171 ? 6.528 -12.804 6.303 1.00 92.19 171 TRP A C 1
ATOM 1323 O O . TRP A 1 171 ? 6.528 -13.988 6.637 1.00 92.19 171 TRP A O 1
ATOM 1333 N N . LEU A 1 172 ? 5.467 -12.232 5.723 1.00 92.06 172 LEU A N 1
ATOM 1334 C CA . LEU A 1 172 ? 4.221 -12.944 5.462 1.00 92.06 172 LEU A CA 1
ATOM 1335 C C . LEU A 1 172 ? 4.266 -13.600 4.078 1.00 92.06 172 LEU A C 1
ATOM 1337 O O . LEU A 1 172 ? 4.133 -12.935 3.051 1.00 92.06 172 LEU A O 1
ATOM 1341 N N . ASP A 1 173 ? 4.439 -14.920 4.059 1.00 87.94 173 ASP A N 1
ATOM 1342 C CA . ASP A 1 173 ? 4.383 -15.723 2.837 1.00 87.94 173 ASP A CA 1
ATOM 1343 C C . ASP A 1 173 ? 2.922 -16.094 2.509 1.00 87.94 173 ASP A C 1
ATOM 1345 O O . ASP A 1 173 ? 2.289 -16.795 3.303 1.00 87.94 173 ASP A O 1
ATOM 1349 N N . PRO A 1 174 ? 2.373 -15.709 1.337 1.00 83.56 174 PRO A N 1
ATOM 1350 C CA . PRO A 1 174 ? 1.039 -16.126 0.896 1.00 83.56 174 PRO A CA 1
ATOM 1351 C C . PRO A 1 174 ? 0.839 -17.645 0.819 1.00 83.56 174 PRO A C 1
ATOM 1353 O O . PRO A 1 174 ? -0.298 -18.116 0.848 1.00 83.56 174 PRO A O 1
ATOM 1356 N N . LYS A 1 175 ? 1.924 -18.415 0.661 1.00 85.56 175 LYS A N 1
ATOM 1357 C CA . LYS A 1 175 ? 1.923 -19.888 0.642 1.00 85.56 175 LYS A CA 1
ATOM 1358 C C . LYS A 1 175 ? 2.227 -20.490 2.013 1.00 85.56 175 LYS A C 1
ATOM 1360 O O . LYS A 1 175 ? 2.250 -21.713 2.154 1.00 85.56 175 LYS A O 1
ATOM 1365 N N . GLY A 1 176 ? 2.485 -19.633 2.993 1.00 88.00 176 GLY A N 1
ATOM 1366 C CA . GLY A 1 176 ? 2.780 -20.008 4.352 1.00 88.00 176 GLY A CA 1
ATOM 1367 C C . GLY A 1 176 ? 1.547 -20.456 5.122 1.00 88.00 176 GLY A C 1
ATOM 1368 O O . GLY A 1 176 ? 0.416 -20.541 4.648 1.00 88.00 176 GLY A O 1
ATOM 1369 N N . GLU A 1 177 ? 1.812 -20.750 6.381 1.00 88.81 177 GLU A N 1
ATOM 1370 C CA . GLU A 1 177 ? 0.850 -21.296 7.322 1.00 88.81 177 GLU A CA 1
ATOM 1371 C C . GLU A 1 177 ? -0.153 -20.254 7.861 1.00 88.81 177 GLU A C 1
ATOM 1373 O O . GLU A 1 177 ? -1.227 -20.623 8.352 1.00 88.81 177 GLU A O 1
ATOM 1378 N N . LEU A 1 178 ? 0.211 -18.971 7.785 1.00 91.19 178 LEU A N 1
ATOM 1379 C CA . LEU A 1 178 ? -0.594 -17.815 8.172 1.00 91.19 178 LEU A CA 1
ATOM 1380 C C . LEU A 1 178 ? -1.032 -17.083 6.900 1.00 91.19 178 LEU A C 1
ATOM 1382 O O . LEU A 1 178 ? -0.184 -16.598 6.155 1.00 91.19 178 LEU A O 1
ATOM 1386 N N . SER A 1 179 ? -2.338 -17.001 6.647 1.00 93.38 179 SER A N 1
ATOM 1387 C CA . SER A 1 179 ? -2.855 -16.267 5.487 1.00 93.38 179 SER A CA 1
ATOM 1388 C C . SER A 1 179 ? -2.970 -14.765 5.772 1.00 93.38 179 SER A C 1
ATOM 1390 O O . SER A 1 179 ? -2.985 -14.329 6.925 1.00 93.38 179 SER A O 1
ATOM 1392 N N . TYR A 1 180 ? -3.129 -13.958 4.721 1.00 94.56 180 TYR A N 1
ATOM 1393 C CA . TYR A 1 180 ? -3.463 -12.536 4.861 1.00 94.56 180 TYR A CA 1
ATOM 1394 C C . TYR A 1 180 ? -4.817 -12.316 5.547 1.00 94.56 180 TYR A C 1
ATOM 1396 O O . TYR A 1 180 ? -4.974 -11.365 6.309 1.00 94.56 180 TYR A O 1
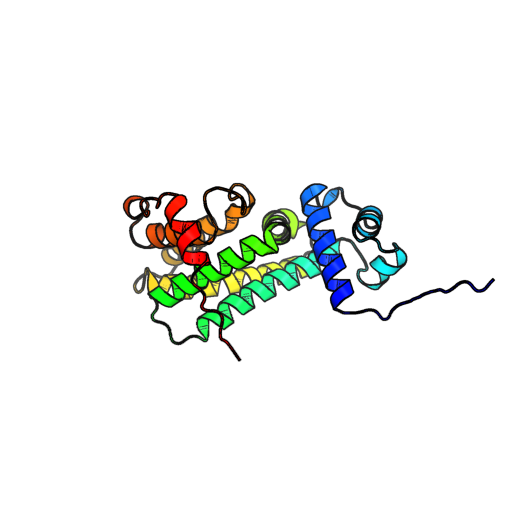ATOM 1404 N N . GLU A 1 181 ? -5.775 -13.225 5.349 1.00 93.56 181 GLU A N 1
ATOM 1405 C CA . GLU A 1 181 ? -7.062 -13.196 6.047 1.00 93.56 181 GLU A CA 1
ATOM 1406 C C . GLU A 1 181 ? -6.897 -13.434 7.557 1.00 93.56 181 GLU A C 1
ATOM 1408 O O . GLU A 1 181 ? -7.506 -12.734 8.371 1.00 93.56 181 GLU A O 1
ATOM 1413 N N . ASP A 1 182 ? -6.036 -14.377 7.944 1.00 94.12 182 ASP A N 1
ATOM 1414 C CA . ASP A 1 182 ? -5.718 -14.627 9.352 1.00 94.12 182 ASP A CA 1
ATOM 1415 C C . ASP A 1 182 ? -5.005 -13.446 9.980 1.00 94.12 182 ASP A C 1
ATOM 1417 O O . ASP A 1 182 ? -5.300 -13.058 11.110 1.00 94.12 182 ASP A O 1
ATOM 1421 N N . PHE A 1 183 ? -4.053 -12.881 9.240 1.00 95.88 183 PHE A N 1
ATOM 1422 C CA . PHE A 1 183 ? -3.306 -11.735 9.704 1.00 95.88 183 PHE A CA 1
ATOM 1423 C C . PHE A 1 183 ? -4.216 -10.514 9.860 1.00 95.88 183 PHE A C 1
ATOM 1425 O O . PHE A 1 183 ? -4.117 -9.821 10.868 1.00 95.88 183 PHE A O 1
ATOM 1432 N N . ALA A 1 184 ? -5.181 -10.308 8.958 1.00 96.69 184 ALA A N 1
ATOM 1433 C CA . ALA A 1 184 ? -6.213 -9.285 9.116 1.00 96.69 184 ALA A CA 1
ATOM 1434 C C . ALA A 1 184 ? -7.004 -9.484 10.416 1.00 96.69 184 ALA A C 1
ATOM 1436 O O . ALA A 1 184 ? -7.183 -8.538 11.182 1.00 96.69 184 ALA A O 1
ATOM 1437 N N . ALA A 1 185 ? -7.435 -10.717 10.707 1.00 95.62 185 ALA A N 1
ATOM 1438 C CA . ALA A 1 185 ? -8.133 -11.025 11.953 1.00 95.62 185 ALA A CA 1
ATOM 1439 C C . ALA A 1 185 ? -7.259 -10.758 13.194 1.00 95.62 185 ALA A C 1
ATOM 1441 O O . ALA A 1 185 ? -7.749 -10.201 14.176 1.00 95.6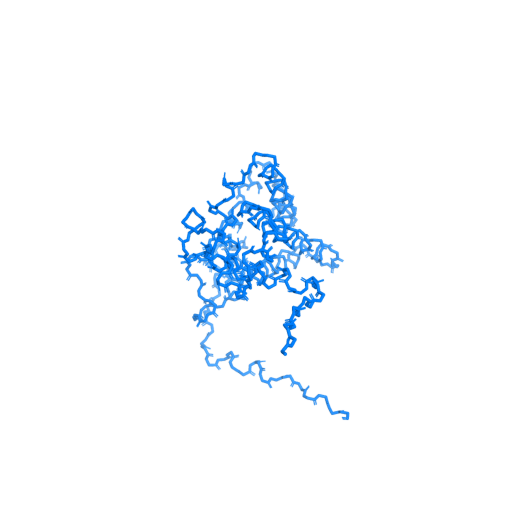2 185 ALA A O 1
ATOM 1442 N N . ALA A 1 186 ? -5.969 -11.101 13.141 1.00 95.75 186 ALA A N 1
ATOM 1443 C CA . ALA A 1 186 ? -5.013 -10.830 14.213 1.00 95.75 186 ALA A CA 1
ATOM 1444 C C . ALA A 1 186 ? -4.794 -9.323 14.436 1.00 95.75 186 ALA A C 1
ATOM 1446 O O . ALA A 1 186 ? -4.849 -8.863 15.575 1.00 95.75 186 ALA A O 1
ATOM 1447 N N . VAL A 1 187 ? -4.612 -8.545 13.364 1.00 96.69 187 VAL A N 1
ATOM 1448 C CA . VAL A 1 187 ? -4.470 -7.079 13.415 1.00 96.69 187 VAL A CA 1
ATOM 1449 C C . VAL A 1 187 ? -5.698 -6.441 14.062 1.00 96.69 187 VAL A C 1
ATOM 1451 O O . VAL A 1 187 ? -5.566 -5.658 15.000 1.00 96.69 187 VAL A O 1
ATOM 1454 N N . LEU A 1 188 ? -6.898 -6.823 13.619 1.00 96.56 188 LEU A N 1
ATOM 1455 C CA . LEU A 1 188 ? -8.154 -6.295 14.155 1.00 96.56 188 LEU A CA 1
ATOM 1456 C C . LEU A 1 188 ? -8.358 -6.670 15.629 1.00 96.56 188 LEU A C 1
ATOM 1458 O O . LEU A 1 188 ? -8.837 -5.850 16.412 1.00 96.56 188 LEU A O 1
ATOM 1462 N N . ALA A 1 189 ? -7.962 -7.880 16.030 1.00 95.50 189 ALA A N 1
ATOM 1463 C CA . ALA A 1 189 ? -7.980 -8.291 17.429 1.00 95.50 189 ALA A CA 1
ATOM 1464 C C . ALA A 1 189 ? -7.037 -7.432 18.289 1.00 95.50 189 ALA A C 1
ATOM 1466 O O . ALA A 1 189 ? -7.451 -6.924 19.334 1.00 95.50 189 ALA A O 1
ATOM 1467 N N . VAL A 1 190 ? -5.806 -7.195 17.820 1.00 95.94 190 VAL A N 1
ATOM 1468 C CA . VAL A 1 190 ? -4.828 -6.340 18.513 1.00 95.94 190 VAL A CA 1
ATOM 1469 C C . VAL A 1 190 ? -5.326 -4.900 18.626 1.00 95.94 190 VAL A C 1
ATOM 1471 O O . VAL A 1 190 ? -5.226 -4.311 19.700 1.00 95.94 190 VAL A O 1
ATOM 1474 N N . CYS A 1 191 ? -5.933 -4.348 17.575 1.00 94.06 191 CYS A N 1
ATOM 1475 C CA . CYS A 1 191 ? -6.519 -3.006 17.609 1.00 94.06 191 CYS A CA 1
ATOM 1476 C C . CYS A 1 191 ? -7.641 -2.846 18.648 1.00 94.06 191 CYS A C 1
ATOM 1478 O O . CYS A 1 191 ? -7.846 -1.744 19.148 1.00 94.06 191 CYS A O 1
ATOM 1480 N N . ARG A 1 192 ? -8.373 -3.921 18.965 1.00 92.00 192 ARG A N 1
ATOM 1481 C CA . ARG A 1 192 ? -9.536 -3.894 19.870 1.00 92.00 192 ARG A CA 1
ATOM 1482 C C . ARG A 1 192 ? -9.204 -4.242 21.317 1.00 92.00 192 ARG A C 1
ATOM 1484 O O . ARG A 1 192 ? -9.822 -3.701 22.226 1.00 92.00 192 ARG A O 1
ATOM 1491 N N . GLY A 1 193 ? -8.277 -5.172 21.530 1.00 90.69 193 GLY A N 1
ATOM 1492 C CA . GLY A 1 193 ? -8.001 -5.739 22.854 1.00 90.69 193 GLY A CA 1
ATOM 1493 C C . GLY A 1 193 ? -6.528 -6.043 23.118 1.00 90.69 193 GLY A C 1
ATOM 1494 O O . GLY A 1 193 ? -6.211 -6.732 24.087 1.00 90.69 193 GLY A O 1
ATOM 1495 N N . GLY A 1 194 ? -5.622 -5.555 22.267 1.00 92.81 194 GLY A N 1
ATOM 1496 C CA . GLY A 1 194 ? -4.190 -5.824 22.358 1.00 92.81 194 GLY A CA 1
ATOM 1497 C C . GLY A 1 194 ? -3.822 -7.278 22.048 1.00 92.81 194 GLY A C 1
ATOM 1498 O O . GLY A 1 194 ? -4.638 -8.083 21.602 1.00 92.81 194 GLY A O 1
ATOM 1499 N N . PHE A 1 195 ? -2.563 -7.641 22.303 1.00 91.81 195 PHE A N 1
ATOM 1500 C CA . PHE A 1 195 ? -2.037 -8.978 21.989 1.00 91.81 195 PHE A CA 1
ATOM 1501 C C . PHE A 1 195 ? -2.727 -10.125 22.746 1.00 91.81 195 PHE A C 1
ATOM 1503 O O . PHE A 1 195 ? -2.709 -11.2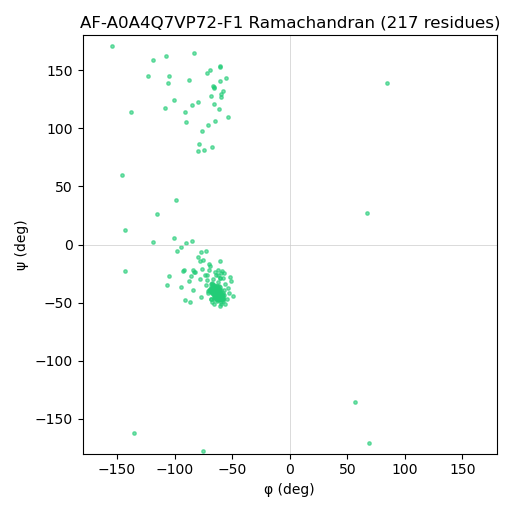58 22.272 1.00 91.81 195 PHE A O 1
ATOM 1510 N N . GLY A 1 196 ? -3.376 -9.850 23.883 1.00 91.69 196 GLY A N 1
ATOM 1511 C CA . GLY A 1 196 ? -4.162 -10.847 24.621 1.00 91.69 196 GLY A CA 1
ATOM 1512 C C . GLY A 1 196 ? -5.456 -11.272 23.915 1.00 91.69 196 GLY A C 1
ATOM 1513 O O . GLY A 1 196 ? -6.010 -12.314 24.252 1.00 91.69 196 GLY A O 1
ATOM 1514 N N . ALA A 1 197 ? -5.924 -10.500 22.929 1.00 90.94 197 ALA A N 1
ATOM 1515 C CA . ALA A 1 197 ? -7.126 -10.796 22.152 1.00 90.94 197 ALA A CA 1
ATOM 1516 C C . ALA A 1 197 ? -6.853 -11.640 20.893 1.00 90.94 197 ALA A C 1
ATOM 1518 O O . ALA A 1 197 ? -7.783 -11.918 20.134 1.00 90.94 197 ALA A O 1
ATOM 1519 N N . LEU A 1 198 ? -5.597 -12.034 20.642 1.00 89.12 198 LEU A N 1
ATOM 1520 C CA . LEU A 1 198 ? -5.239 -12.818 19.462 1.00 89.12 198 LEU A CA 1
ATOM 1521 C C . LEU A 1 198 ? -6.035 -14.136 19.407 1.00 89.12 198 LEU A C 1
ATOM 1523 O O . LEU A 1 198 ? -6.095 -14.862 20.404 1.00 89.12 198 LEU A O 1
ATOM 1527 N N . PRO A 1 199 ? -6.629 -14.480 18.250 1.00 78.94 199 PRO A N 1
ATOM 1528 C CA . PRO A 1 199 ? -7.405 -15.701 18.127 1.00 78.94 199 PRO A CA 1
ATOM 1529 C C . PRO A 1 199 ? -6.502 -16.927 18.289 1.00 78.94 199 PRO A C 1
ATOM 1531 O O . PRO A 1 199 ? -5.436 -17.021 17.674 1.00 78.94 199 PRO A O 1
ATOM 1534 N N . ALA A 1 200 ? -6.954 -17.906 19.076 1.00 76.12 200 ALA A N 1
ATOM 1535 C CA . ALA A 1 200 ? -6.328 -19.221 19.093 1.00 76.12 200 ALA A CA 1
ATOM 1536 C C . ALA A 1 200 ? -6.397 -19.819 17.679 1.00 76.12 200 ALA A C 1
ATOM 1538 O O . ALA A 1 200 ? -7.463 -19.873 17.060 1.00 76.12 200 ALA A O 1
ATOM 1539 N N . ARG A 1 201 ? -5.251 -20.240 17.142 1.00 67.88 201 ARG A N 1
ATOM 1540 C CA . ARG A 1 201 ? -5.162 -20.721 15.763 1.00 67.88 201 ARG A CA 1
ATOM 1541 C C . ARG A 1 201 ? -5.969 -22.013 15.605 1.00 67.88 201 ARG A C 1
ATOM 1543 O O . ARG A 1 201 ? -5.687 -23.007 16.270 1.00 67.88 201 ARG A O 1
ATOM 1550 N N . ALA A 1 202 ? -6.956 -22.013 14.708 1.00 58.62 202 ALA A N 1
ATOM 1551 C CA . ALA A 1 202 ? -7.663 -23.239 14.351 1.00 58.62 202 ALA A CA 1
ATOM 1552 C C . ALA A 1 202 ? -6.701 -24.198 13.614 1.00 58.62 202 ALA A C 1
ATOM 1554 O O . ALA A 1 202 ? -5.960 -23.746 12.734 1.00 58.62 202 ALA A O 1
ATOM 1555 N N . PRO A 1 203 ? -6.695 -25.506 13.930 1.00 54.44 203 PRO A N 1
ATOM 1556 C CA . PRO A 1 203 ? -5.826 -26.469 13.261 1.00 54.44 203 PRO A CA 1
ATOM 1557 C C . PRO A 1 203 ? -6.122 -26.532 11.754 1.00 54.44 203 PRO A C 1
ATOM 1559 O O . PRO A 1 203 ? -7.280 -26.506 11.332 1.00 54.44 203 PRO A O 1
ATOM 1562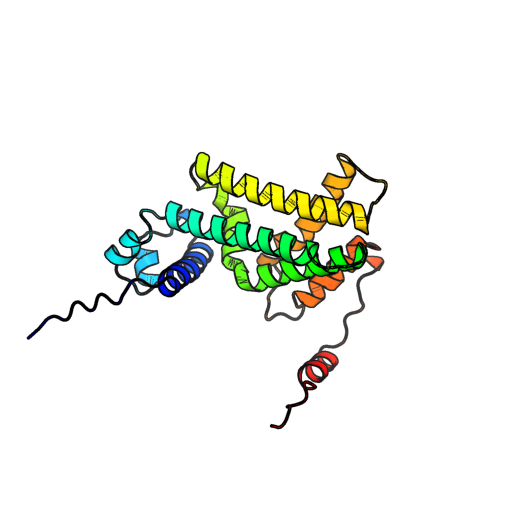 N N . ALA A 1 204 ? -5.066 -26.648 10.940 1.00 54.88 204 ALA A N 1
ATOM 1563 C CA . ALA A 1 204 ? -5.106 -26.548 9.474 1.00 54.88 204 ALA A CA 1
ATOM 1564 C C . ALA A 1 204 ? -6.153 -27.459 8.792 1.00 54.88 204 ALA A C 1
ATOM 1566 O O . ALA A 1 204 ? -6.706 -27.101 7.751 1.00 54.88 204 ALA A O 1
ATOM 1567 N N . ALA A 1 205 ? -6.490 -28.598 9.408 1.00 48.81 205 ALA A N 1
ATOM 1568 C CA . ALA A 1 205 ? -7.486 -29.549 8.913 1.00 48.81 205 ALA A CA 1
ATOM 1569 C C . ALA A 1 205 ? -8.916 -28.974 8.813 1.00 48.81 205 ALA A C 1
ATOM 1571 O O . ALA A 1 205 ? -9.690 -29.416 7.967 1.00 48.81 205 ALA A O 1
ATOM 1572 N N . ALA A 1 206 ? -9.267 -27.963 9.617 1.00 49.66 206 ALA A N 1
ATOM 1573 C CA . ALA A 1 206 ? -10.605 -27.362 9.618 1.00 49.66 206 ALA A CA 1
ATOM 1574 C C . ALA A 1 206 ? -10.840 -26.351 8.474 1.00 49.66 206 ALA A C 1
ATOM 1576 O O . ALA A 1 206 ? -11.971 -25.933 8.245 1.00 49.66 206 ALA A O 1
ATOM 1577 N N . ARG A 1 207 ? -9.789 -25.942 7.747 1.00 54.53 207 ARG A N 1
ATOM 1578 C CA . ARG A 1 207 ? -9.874 -24.918 6.683 1.00 54.53 207 ARG A CA 1
ATOM 1579 C C . ARG A 1 207 ? -10.105 -25.479 5.285 1.00 54.53 207 ARG A C 1
ATOM 1581 O O . ARG A 1 207 ? -10.611 -24.778 4.414 1.00 54.53 207 ARG A O 1
ATOM 1588 N N . ALA A 1 208 ? -9.756 -26.743 5.053 1.00 49.28 208 ALA A N 1
ATOM 1589 C CA . ALA A 1 208 ? -9.983 -27.399 3.764 1.00 49.28 208 ALA A CA 1
ATOM 1590 C C . ALA A 1 208 ? -11.475 -27.702 3.512 1.00 49.28 208 ALA A C 1
ATOM 1592 O O . ALA A 1 208 ? -11.927 -27.754 2.365 1.00 49.28 208 ALA A O 1
ATOM 1593 N N . THR A 1 209 ? -12.255 -27.860 4.582 1.00 46.19 209 THR A N 1
ATOM 1594 C CA . THR A 1 209 ? -13.676 -28.230 4.536 1.00 46.19 209 THR A CA 1
ATOM 1595 C C . THR A 1 209 ? -14.611 -27.048 4.264 1.00 46.19 209 THR A C 1
ATOM 1597 O O . THR A 1 209 ? -15.686 -27.257 3.714 1.00 46.19 209 THR A O 1
ATOM 1600 N N . SER A 1 210 ? -14.210 -25.803 4.552 1.00 48.97 210 SER A N 1
ATOM 1601 C CA . SER A 1 210 ? -15.030 -24.609 4.269 1.00 48.97 210 SER A CA 1
ATOM 1602 C C . SER A 1 210 ? -14.914 -24.107 2.822 1.00 48.97 210 SER A C 1
ATOM 1604 O O . SER A 1 210 ? -15.844 -23.493 2.303 1.00 48.97 210 SER A O 1
ATOM 1606 N N . ARG A 1 211 ? -13.813 -24.411 2.116 1.00 50.19 211 ARG A N 1
ATOM 1607 C CA . ARG A 1 211 ? -13.629 -24.055 0.691 1.00 50.19 211 ARG A CA 1
ATOM 1608 C C . ARG A 1 211 ? -14.375 -24.966 -0.289 1.00 50.19 211 ARG A C 1
ATOM 1610 O O . ARG A 1 211 ? -14.497 -24.615 -1.460 1.00 50.19 211 ARG A O 1
ATOM 1617 N N . THR A 1 212 ? -14.862 -26.123 0.155 1.00 47.31 212 THR A N 1
ATOM 1618 C CA . THR A 1 212 ? -15.512 -27.129 -0.705 1.00 47.31 212 THR A CA 1
ATOM 1619 C C . THR A 1 212 ? -17.043 -27.063 -0.701 1.00 47.31 212 THR A C 1
ATOM 1621 O O . THR A 1 212 ? -17.675 -27.727 -1.518 1.00 47.31 212 THR A O 1
ATOM 1624 N N . SER A 1 213 ? -17.663 -26.213 0.124 1.00 41.44 21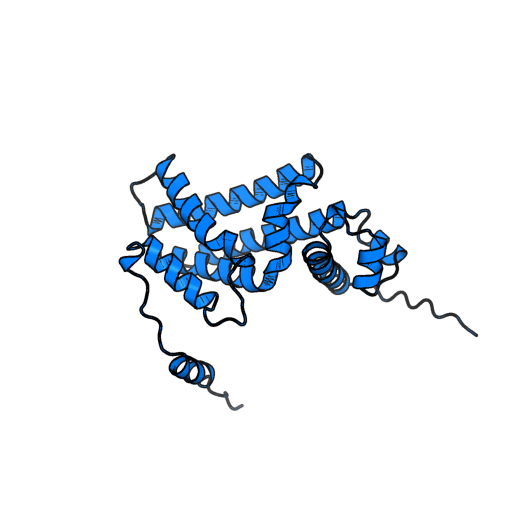3 SER A N 1
ATOM 1625 C CA . SER A 1 213 ? -19.124 -26.124 0.269 1.00 41.44 213 SER A CA 1
ATOM 1626 C C . SER A 1 213 ? -19.775 -24.980 -0.524 1.00 41.44 213 SER A C 1
ATOM 1628 O O . SER A 1 213 ? -20.716 -24.350 -0.041 1.00 41.44 213 SER A O 1
ATOM 1630 N N . ARG A 1 214 ? -19.306 -24.683 -1.745 1.00 40.00 214 ARG A N 1
ATOM 1631 C CA . ARG A 1 214 ? -20.045 -23.802 -2.669 1.00 40.00 214 ARG A CA 1
ATOM 1632 C C . ARG A 1 214 ? -20.966 -24.678 -3.534 1.00 40.00 214 ARG A C 1
ATOM 1634 O O . ARG A 1 214 ? -20.450 -25.504 -4.291 1.00 40.00 214 ARG A O 1
ATOM 1641 N N . PRO A 1 215 ? -22.303 -24.569 -3.428 1.00 39.78 215 PRO A N 1
ATOM 1642 C CA . PRO A 1 215 ? -23.208 -25.445 -4.159 1.00 39.78 215 PRO A CA 1
ATOM 1643 C C . PRO A 1 215 ? -23.116 -25.136 -5.656 1.00 39.78 215 PRO A C 1
ATOM 1645 O O . PRO A 1 215 ? -23.245 -23.986 -6.076 1.00 39.78 215 PRO A O 1
ATOM 1648 N N . ARG A 1 216 ? -22.881 -26.168 -6.474 1.00 41.22 216 ARG A N 1
ATOM 1649 C CA . ARG A 1 216 ? -23.031 -26.076 -7.930 1.00 41.22 216 ARG A CA 1
ATOM 1650 C C . ARG A 1 216 ? -24.508 -25.824 -8.235 1.00 41.22 216 ARG A C 1
ATOM 1652 O O . ARG A 1 216 ? -25.319 -26.738 -8.106 1.00 41.22 216 ARG A O 1
ATOM 1659 N N . SER A 1 217 ? -24.850 -24.602 -8.634 1.00 40.59 217 SER A N 1
ATOM 1660 C CA . SER A 1 217 ? -26.143 -24.307 -9.249 1.00 40.59 217 SER A CA 1
ATOM 1661 C C . SER A 1 217 ? -26.253 -25.107 -10.547 1.00 40.59 217 SER A C 1
ATOM 1663 O O . SER A 1 217 ? -25.443 -24.927 -11.458 1.00 40.59 217 SER A O 1
ATOM 1665 N N . ARG A 1 218 ? -27.219 -26.023 -10.603 1.00 44.12 218 ARG A N 1
ATOM 1666 C CA . ARG A 1 218 ? -27.650 -2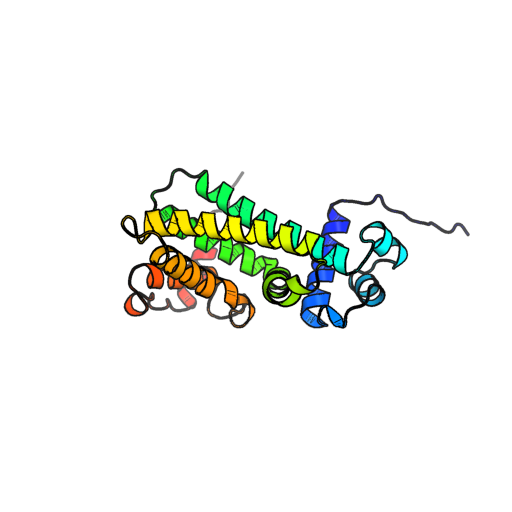6.675 -11.840 1.00 44.12 218 ARG A CA 1
ATOM 1667 C C . ARG A 1 218 ? -28.577 -25.716 -12.588 1.00 44.12 218 ARG A C 1
ATOM 1669 O O . ARG A 1 218 ? -29.606 -25.347 -12.028 1.00 44.12 218 ARG A O 1
ATOM 1676 N N . SER A 1 219 ? -28.211 -25.394 -13.823 1.00 43.72 219 SER A N 1
ATOM 1677 C CA . SER A 1 219 ? -29.115 -24.995 -14.905 1.00 43.72 219 SER A CA 1
ATOM 1678 C C . SER A 1 219 ? -28.781 -25.854 -16.114 1.00 43.72 219 SER A C 1
ATOM 1680 O O . SER A 1 219 ? -27.568 -26.096 -16.316 1.00 43.72 219 SER A O 1
#

InterPro domains:
  IPR001647 DNA-binding HTH domain, TetR-type [PF00440] (18-64)
  IPR001647 DNA-binding HTH domain, TetR-type [PR00455] (18-31)
  IPR001647 DNA-binding HTH domain, TetR-type [PR00455] (39-62)
  IPR001647 DNA-binding HTH domain, TetR-type [PS50977] (12-72)
  IPR009057 Homedomain-like superfamily [SSF46689] (13-84)
  IPR036271 Tetracyclin repressor-like, C-terminal domain superfamily [SSF48498] (88-196)
  IPR041490 HTH-type transcriptional repressor KstR2, C-terminal [PF17932] (85-193)
  IPR050109 HTH-type, TetR-like transcriptional regulator [PTHR30055] (2-204)

Mean predicted aligned error: 7.91 Å

Nearest PDB structures (foldseek):
  3ccy-assembly1_A-2  TM=9.397E-01  e=2.356E-10  Bordetella parapertussis 12822
  6yj2-assembly1_A  TM=8.776E-01  e=1.947E-08  Mycobacterium tuberculosis H37Rv
  6yj2-assembly2_C  TM=8.931E-01  e=1.656E-07  Mycobacterium tuberculosis H37Rv
  3him-assembly1_A  TM=8.472E-01  e=1.609E-06  Rhodococcus jostii
  9b7y-assembly1_D  TM=7.283E-01  e=6.517E-05  Mycobacterium tuberculosis H37Rv

Sequence (219 aa):
MPTRSDTAPISPTQQSLILDQAALAFAELGYAAASMSDLAARCGVSKSLLYHYFTSKESILLALFDGYTRRLLALCEEVAARELEAQAHLDALVRAFLDEYQTSQAVHKLLLQDVEHLPTRERRRIRAQERQVVEAFRGVVQAALAPGIDGAELTAATMMLLGMINWTFTWLDPKGELSYEDFAAAVLAVCRGGFGALPARAPAAARATSRTSRPRSRS

Radius of gyration: 20.96 Å; Cα contacts (8 Å, |Δi|>4): 163; chains: 1; bounding box: 50×46×73 Å

Foldseek 3Di:
DDDDPPPDPDDPVLLVLLLVQLLVVCLVCNLVRDALVNSCVSSVHDSVVSCVNAVGSLRSLLVLLVVLLVQLVVQLVVLVPDPDQLLVSLLSSLLSLLVSCLVSVSSLVCVVPPLVVHPPVSSVVSVVSVVSSLVSLLVSCCRRQNVPDDDPVSSVLSVVLCVQRSCCSPPPDCPDPAHSNLSSVQSSQCSHPRNVSRDDDDPPVVVVVVVPPDDPDDD

pLDDT: mean 87.95, std 16.64, range [36.78, 98.62]